Protein AF-0000000079762563 (afdb_homodimer)

Organism: NCBI:txid410072

Sequence (278 aa):
MNSQKLSGAVSCLAAILILAADKIFAPVCKGTMELANGGECMMRCHYYGIALFLFGLLLLAESVLLFFGTHDFKLPVIIIITAVLILLLSNTSIGIGICAKAGMMCHKTALWGRIGAVLAIIGAGISLFVHKSQMPQANMNSQKLSGAVSCLAAILILAADKIFAPVCKGTMELANGGECMMRCHYYGIALFLFGLLLLAESVLLFFGTHDFKLPVIIIITAVLILLLSNTSIGIGICAKAGMMCHKTALWGRIGAVLAIIGAGISLFVHKSQMPQAN

InterPro domains:
  IPR025531 Protein of unknown function DUF4418 [PF14387] (13-129)

Structure (mmCIF, N/CA/C/O backbone):
data_AF-0000000079762563-model_v1
#
loop_
_entity.id
_entity.type
_entity.pdbx_description
1 polymer 'DUF4418 family protein'
#
loop_
_atom_site.group_PDB
_atom_site.id
_atom_site.type_symbol
_atom_site.label_atom_id
_atom_site.label_alt_id
_atom_site.label_comp_id
_atom_site.label_asym_id
_atom_site.label_entity_id
_atom_site.label_seq_id
_atom_site.pdbx_PDB_ins_code
_atom_site.Cartn_x
_atom_site.Cartn_y
_atom_site.Cartn_z
_atom_site.occupancy
_atom_site.B_iso_or_equiv
_atom_site.auth_seq_id
_atom_site.auth_comp_id
_atom_site.auth_asym_id
_atom_site.auth_atom_id
_atom_site.pdbx_PDB_model_num
ATOM 1 N N . MET A 1 1 ? -19.719 17.531 15.594 1 55.84 1 MET A N 1
ATOM 2 C CA . MET A 1 1 ? -18.453 16.797 15.453 1 55.84 1 MET A CA 1
ATOM 3 C C . MET A 1 1 ? -17.578 17.422 14.367 1 55.84 1 MET A C 1
ATOM 5 O O . MET A 1 1 ? -18.094 17.906 13.359 1 55.84 1 MET A O 1
ATOM 9 N N . ASN A 1 2 ? -16.344 17.766 14.578 1 78.69 2 ASN A N 1
ATOM 10 C CA . ASN A 1 2 ? -15.391 18.391 13.664 1 78.69 2 AS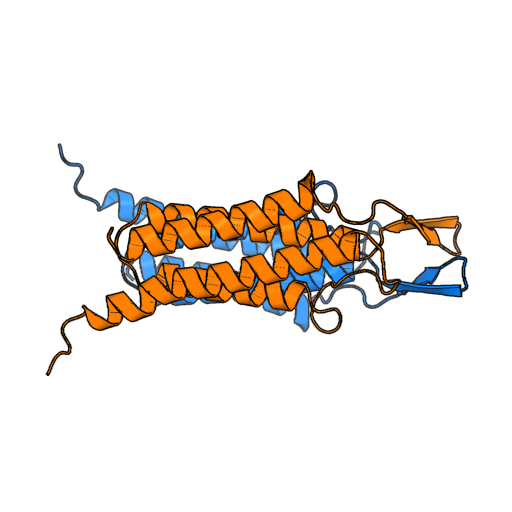N A CA 1
ATOM 11 C C . ASN A 1 2 ? -15.172 17.547 12.414 1 78.69 2 ASN A C 1
ATOM 13 O O . ASN A 1 2 ? -15.234 16.312 12.477 1 78.69 2 ASN A O 1
ATOM 17 N N . SER A 1 3 ? -15.469 18.047 11.266 1 86 3 SER A N 1
ATOM 18 C CA . SER A 1 3 ? -15.344 17.375 9.977 1 86 3 SER A CA 1
ATOM 19 C C . SER A 1 3 ? -14.148 16.438 9.945 1 86 3 SER A C 1
ATOM 21 O O . SER A 1 3 ? -14.195 15.383 9.305 1 86 3 SER A O 1
ATOM 23 N N . GLN A 1 4 ? -13.227 16.703 10.656 1 87.12 4 GLN A N 1
ATOM 24 C CA . GLN A 1 4 ? -12.031 15.867 10.695 1 87.12 4 GLN A CA 1
ATOM 25 C C . GLN A 1 4 ? -12.289 14.57 11.453 1 87.12 4 GLN A C 1
ATOM 27 O O . GLN A 1 4 ? -11.875 13.5 11.008 1 87.12 4 GLN A O 1
ATOM 32 N N . LYS A 1 5 ? -12.969 14.672 12.594 1 91.44 5 LYS A N 1
ATOM 33 C CA . LYS A 1 5 ? -13.273 13.484 13.383 1 91.44 5 LYS A CA 1
ATOM 34 C C . LYS A 1 5 ? -14.242 12.562 12.648 1 91.44 5 LYS A C 1
ATOM 36 O O . LYS A 1 5 ? -14.102 11.336 12.703 1 91.44 5 LYS A O 1
ATOM 41 N N . LEU A 1 6 ? -15.117 13.281 12.039 1 92.19 6 LEU A N 1
ATOM 42 C CA . LEU A 1 6 ? -16.062 12.508 11.25 1 92.19 6 LEU A CA 1
ATOM 43 C C . LEU A 1 6 ? -15.352 11.805 10.094 1 92.19 6 LEU A C 1
ATOM 45 O O . LEU A 1 6 ? -15.602 10.625 9.836 1 92.19 6 LEU A O 1
ATOM 49 N N . SER A 1 7 ? -14.516 12.531 9.414 1 93 7 SER A N 1
ATOM 50 C CA . SER A 1 7 ? -13.75 11.984 8.297 1 93 7 SER A CA 1
ATOM 51 C C . SER A 1 7 ? -12.867 10.82 8.75 1 93 7 SER A C 1
ATOM 53 O O . SER A 1 7 ? -12.836 9.773 8.109 1 93 7 SER A O 1
ATOM 55 N N . GLY A 1 8 ? -12.203 11.047 9.859 1 94.81 8 GLY A N 1
ATOM 56 C CA . GLY A 1 8 ? -11.375 9.984 10.406 1 94.81 8 GLY A CA 1
ATOM 57 C C . GLY A 1 8 ? -12.164 8.758 10.812 1 94.81 8 GLY A C 1
ATOM 58 O O . GLY A 1 8 ? -11.727 7.625 10.578 1 94.81 8 GLY A O 1
ATOM 59 N N . ALA A 1 9 ? -13.328 8.953 11.359 1 95.81 9 ALA A N 1
ATOM 60 C CA . ALA A 1 9 ? -14.172 7.852 11.82 1 95.81 9 ALA A CA 1
ATOM 61 C C . ALA A 1 9 ? -14.672 7.023 10.641 1 95.81 9 ALA A C 1
ATOM 63 O O . ALA A 1 9 ? -14.648 5.789 10.688 1 95.81 9 ALA A O 1
ATOM 64 N N . VAL A 1 10 ? -15.094 7.688 9.625 1 96.06 10 VAL A N 1
ATOM 65 C CA . VAL A 1 10 ? -15.617 7.004 8.453 1 96.06 10 VAL A CA 1
ATOM 66 C C . VAL A 1 10 ? -14.508 6.199 7.781 1 96.06 10 VAL A C 1
ATOM 68 O O . VAL A 1 10 ? -14.711 5.039 7.414 1 96.06 10 VAL A O 1
ATOM 71 N N . SER A 1 11 ? -13.344 6.82 7.648 1 97.06 11 SER A N 1
ATOM 72 C CA . SER A 1 11 ? -12.211 6.133 7.027 1 97.06 11 SER A CA 1
ATOM 73 C C . SER A 1 11 ? -11.719 4.988 7.902 1 97.06 11 SER A C 1
ATOM 75 O O . SER A 1 11 ? -11.258 3.965 7.391 1 97.06 11 SER A O 1
ATOM 77 N N . CYS A 1 12 ? -11.828 5.148 9.18 1 97.44 12 CYS A N 1
ATOM 78 C CA . CYS A 1 12 ? -11.445 4.074 10.086 1 97.44 12 CYS A CA 1
ATOM 79 C C . CYS A 1 12 ? -12.391 2.883 9.945 1 97.44 12 CYS A C 1
ATOM 81 O O . CYS A 1 12 ? -11.945 1.734 9.922 1 97.44 12 CYS A O 1
ATOM 83 N N . LEU A 1 13 ? -13.617 3.17 9.836 1 97.56 13 LEU A N 1
ATOM 84 C CA . LEU A 1 13 ? -14.602 2.115 9.633 1 97.56 13 LEU A CA 1
ATOM 85 C C . LEU A 1 13 ? -14.328 1.365 8.328 1 97.56 13 LEU A C 1
ATOM 87 O O . LEU A 1 13 ? -14.438 0.138 8.281 1 97.56 13 LEU A O 1
ATOM 91 N N . ALA A 1 14 ? -14.016 2.127 7.324 1 97.88 14 ALA A N 1
ATOM 92 C CA . ALA A 1 14 ? -13.688 1.529 6.031 1 97.88 14 ALA A CA 1
ATOM 93 C C . ALA A 1 14 ? -12.5 0.582 6.148 1 97.88 14 ALA A C 1
ATOM 95 O O . ALA A 1 14 ? -12.523 -0.527 5.613 1 97.88 14 ALA A O 1
ATOM 96 N N . ALA A 1 15 ? -11.477 1.046 6.883 1 98.19 15 ALA A N 1
ATOM 97 C CA . ALA A 1 15 ? -10.281 0.233 7.059 1 98.19 15 ALA A CA 1
ATOM 98 C C . ALA A 1 15 ? -10.594 -1.044 7.836 1 98.19 15 ALA A C 1
ATOM 100 O O . ALA A 1 15 ? -10.133 -2.129 7.469 1 98.19 15 ALA A O 1
ATOM 101 N N . ILE A 1 16 ? -11.398 -0.976 8.836 1 97.69 16 ILE A N 1
ATOM 102 C CA . ILE A 1 16 ? -11.766 -2.127 9.656 1 97.69 16 ILE A CA 1
ATOM 103 C C . ILE A 1 16 ? -12.586 -3.105 8.82 1 97.69 16 ILE A C 1
ATOM 105 O O . ILE A 1 16 ? -12.406 -4.32 8.922 1 97.69 16 ILE A O 1
ATOM 109 N N . LEU A 1 17 ? -13.422 -2.574 8.016 1 96.5 17 LEU A N 1
ATOM 110 C CA . LEU A 1 17 ? -14.234 -3.404 7.129 1 96.5 17 LEU A CA 1
ATOM 111 C C . LEU A 1 17 ? -13.359 -4.219 6.188 1 96.5 17 LEU A C 1
ATOM 113 O O . LEU A 1 17 ? -13.57 -5.418 6.012 1 96.5 17 LEU A O 1
ATOM 117 N N . ILE A 1 18 ? -12.375 -3.562 5.582 1 96.56 18 ILE A N 1
ATOM 118 C CA . ILE A 1 18 ? -11.469 -4.223 4.641 1 96.56 18 ILE A CA 1
ATOM 119 C C . ILE A 1 18 ? -10.688 -5.32 5.363 1 96.56 18 ILE A C 1
ATOM 121 O O . ILE A 1 18 ? -10.586 -6.445 4.867 1 96.56 18 ILE A O 1
ATOM 125 N N . LEU A 1 19 ? -10.172 -5.023 6.574 1 96.62 19 LEU A N 1
ATOM 126 C CA . LEU A 1 19 ? -9.375 -5.977 7.336 1 96.62 19 LEU A CA 1
ATOM 127 C C . LEU A 1 19 ? -10.219 -7.152 7.805 1 96.62 19 LEU A C 1
ATOM 129 O O . LEU A 1 19 ? -9.789 -8.305 7.73 1 96.62 19 LEU A O 1
ATOM 133 N N . ALA A 1 20 ? -11.383 -6.836 8.242 1 95.06 20 ALA A N 1
ATOM 134 C CA . ALA A 1 20 ? -12.281 -7.883 8.719 1 95.06 20 ALA A CA 1
ATOM 135 C C . ALA A 1 20 ? -12.742 -8.781 7.57 1 95.06 20 ALA A C 1
ATOM 137 O O . ALA A 1 20 ? -12.859 -9.992 7.734 1 95.06 20 ALA A O 1
ATOM 138 N N . ALA A 1 21 ? -13.062 -8.195 6.445 1 91.5 21 ALA A N 1
ATOM 139 C CA . ALA A 1 21 ? -13.477 -8.969 5.277 1 91.5 21 ALA A CA 1
ATOM 140 C C . ALA A 1 21 ? -12.375 -9.922 4.832 1 91.5 21 ALA A C 1
ATOM 142 O O . ALA A 1 21 ? -12.641 -11.086 4.512 1 91.5 21 ALA A O 1
ATOM 143 N N . ASP A 1 22 ? -11.219 -9.469 4.789 1 90.62 22 ASP A N 1
ATOM 144 C CA . ASP A 1 22 ? -10.078 -10.242 4.305 1 90.62 22 ASP A CA 1
ATOM 145 C C . ASP A 1 22 ? -9.742 -11.375 5.266 1 90.62 22 ASP A C 1
ATOM 147 O O . ASP A 1 22 ? -9.352 -12.469 4.836 1 90.62 22 ASP A O 1
ATOM 151 N N . LYS A 1 23 ? -10.016 -11.203 6.633 1 88.44 23 LYS A N 1
ATOM 152 C CA . LYS A 1 23 ? -9.531 -12.203 7.578 1 88.44 23 LYS A CA 1
ATOM 153 C C . LYS A 1 23 ? -10.688 -12.969 8.211 1 88.44 23 LYS A C 1
ATOM 155 O O . LYS A 1 23 ? -10.523 -14.102 8.664 1 88.44 23 LYS A O 1
ATOM 160 N N . ILE A 1 24 ? -11.891 -12.453 8.211 1 86.94 24 ILE A N 1
ATOM 161 C CA . ILE A 1 24 ? -12.945 -13.07 9.016 1 86.94 24 ILE A CA 1
ATOM 162 C C . ILE A 1 24 ? -14.102 -13.484 8.109 1 86.94 24 ILE A C 1
ATOM 164 O O . ILE A 1 24 ? -14.461 -14.656 8.047 1 86.94 24 ILE A O 1
ATOM 168 N N . PHE A 1 25 ? -14.672 -12.625 7.371 1 84.69 25 PHE A N 1
ATOM 169 C CA . PHE A 1 25 ? -15.953 -12.906 6.727 1 84.69 25 PHE A CA 1
ATOM 170 C C . PHE A 1 25 ? -15.742 -13.484 5.332 1 84.69 25 PHE A C 1
ATOM 172 O O . PHE A 1 25 ? -16.562 -14.266 4.848 1 84.69 25 PHE A O 1
ATOM 179 N N . ALA A 1 26 ? -14.742 -13.109 4.66 1 85.38 26 ALA A N 1
ATOM 180 C CA . ALA A 1 26 ? -14.531 -13.555 3.283 1 85.38 26 ALA A CA 1
ATOM 181 C C . ALA A 1 26 ? -13.055 -13.789 3 1 85.38 26 ALA A C 1
ATOM 183 O O . ALA A 1 26 ? -12.484 -13.172 2.096 1 85.38 26 ALA A O 1
ATOM 184 N N . PRO A 1 27 ? -12.555 -14.766 3.693 1 84.88 27 PRO A N 1
ATOM 185 C CA . PRO A 1 27 ? -11.133 -15.016 3.418 1 84.88 27 PRO A CA 1
ATOM 186 C C . PRO A 1 27 ? -10.898 -15.594 2.025 1 84.88 27 PRO A C 1
ATOM 188 O O . PRO A 1 27 ? -11.766 -16.297 1.487 1 84.88 27 PRO A O 1
ATOM 191 N N . VAL A 1 28 ? -9.75 -15.133 1.417 1 85.12 28 VAL A N 1
ATOM 192 C CA . VAL A 1 28 ? -9.422 -15.547 0.058 1 85.12 28 VAL A CA 1
ATOM 193 C C . VAL A 1 28 ? -9.219 -17.062 0.017 1 85.12 28 VAL A C 1
ATOM 195 O O . VAL A 1 28 ? -9.086 -17.703 1.061 1 85.12 28 VAL A O 1
ATOM 198 N N . CYS A 1 29 ? -9.18 -17.578 -1.183 1 81.81 29 CYS A N 1
ATOM 199 C CA . CYS A 1 29 ? -9.062 -19.031 -1.385 1 81.81 29 CYS A CA 1
ATOM 200 C C . CYS A 1 29 ? -7.742 -19.547 -0.836 1 81.81 29 CYS A C 1
ATOM 202 O O . CYS A 1 29 ? -6.707 -18.891 -0.963 1 81.81 29 CYS A O 1
ATOM 204 N N . LYS A 1 30 ? -7.773 -20.641 -0.159 1 75.75 30 LYS A N 1
ATOM 205 C CA . LYS A 1 30 ? -6.555 -21.266 0.365 1 75.75 30 LYS A CA 1
ATOM 206 C C . LYS A 1 30 ? -6.113 -22.438 -0.508 1 75.75 30 LYS A C 1
ATOM 208 O O . LYS A 1 30 ? -5.191 -23.172 -0.15 1 75.75 30 LYS A O 1
ATOM 213 N N . GLY A 1 31 ? -6.68 -22.562 -1.589 1 74.06 31 GLY A N 1
ATOM 214 C CA . GLY A 1 31 ? -6.332 -23.703 -2.422 1 74.06 31 GLY A CA 1
ATOM 215 C C . GLY A 1 31 ? -5.074 -23.484 -3.244 1 74.06 31 GLY A C 1
ATOM 216 O O . GLY A 1 31 ? -4.621 -22.344 -3.398 1 74.06 31 GLY A O 1
ATOM 217 N N . THR A 1 32 ? -4.34 -24.562 -3.449 1 82.56 32 THR A N 1
ATOM 218 C CA . THR A 1 32 ? -3.154 -24.547 -4.301 1 82.56 32 THR A CA 1
ATOM 219 C C . THR A 1 32 ? -3.451 -25.203 -5.652 1 82.56 32 THR A C 1
ATOM 221 O O . THR A 1 32 ? -4.398 -25.969 -5.777 1 82.56 32 THR A O 1
ATOM 224 N N . MET A 1 33 ? -2.709 -24.641 -6.594 1 82.69 33 MET A N 1
ATOM 225 C CA . MET A 1 33 ? -2.818 -25.219 -7.93 1 82.69 33 MET A CA 1
ATOM 226 C C . MET A 1 33 ? -1.655 -26.172 -8.211 1 82.69 33 MET A C 1
ATOM 228 O O . MET A 1 33 ? -0.524 -25.906 -7.797 1 82.69 33 MET A O 1
ATOM 232 N N . GLU A 1 34 ? -2.055 -27.344 -8.758 1 84.94 34 GLU A N 1
ATOM 233 C CA . GLU A 1 34 ? -1.019 -28.328 -9.062 1 84.94 34 GLU A CA 1
ATOM 234 C C . GLU A 1 34 ? -0.248 -27.938 -10.32 1 84.94 34 GLU A C 1
ATOM 236 O O . GLU A 1 34 ? -0.848 -27.625 -11.352 1 84.94 34 GLU A O 1
ATOM 241 N N . LEU A 1 35 ? 1.042 -27.984 -10.195 1 84.75 35 LEU A N 1
ATOM 242 C CA . LEU A 1 35 ? 1.911 -27.656 -11.32 1 84.75 35 LEU A CA 1
ATOM 243 C C . LEU A 1 35 ? 2.225 -28.906 -12.141 1 84.75 35 LEU A C 1
ATOM 245 O O . LEU A 1 35 ? 2.09 -30.031 -11.641 1 84.75 35 LEU A O 1
ATOM 249 N N . ALA A 1 36 ? 2.625 -28.688 -13.359 1 84.06 36 ALA A N 1
ATOM 250 C CA . ALA A 1 36 ? 2.988 -29.797 -14.242 1 84.06 36 ALA A CA 1
ATOM 251 C C . ALA A 1 36 ? 4.215 -30.531 -13.711 1 84.06 36 ALA A C 1
ATOM 253 O O . ALA A 1 36 ? 4.363 -31.734 -13.938 1 84.06 36 ALA A O 1
ATOM 254 N N . ASN A 1 37 ? 5.113 -29.797 -13.031 1 80.88 37 ASN A N 1
ATOM 255 C CA . ASN A 1 37 ? 6.336 -30.391 -12.508 1 80.88 37 ASN A CA 1
ATOM 256 C C . ASN A 1 37 ? 6.094 -31.078 -11.172 1 80.88 37 ASN A C 1
ATOM 258 O O . ASN A 1 37 ? 7.039 -31.547 -10.531 1 80.88 37 ASN A O 1
ATOM 262 N N . GLY A 1 38 ? 4.875 -31.172 -10.742 1 81.12 38 GLY A N 1
ATOM 263 C CA . GLY A 1 38 ? 4.547 -31.812 -9.484 1 81.12 38 GLY A CA 1
ATOM 264 C C . GLY A 1 38 ? 4.512 -30.859 -8.312 1 81.12 38 GLY A C 1
ATOM 265 O O . GLY A 1 38 ? 4.168 -31.25 -7.195 1 81.12 38 GLY A O 1
ATOM 266 N N . GLY A 1 39 ? 4.891 -29.625 -8.578 1 81.5 39 GLY A N 1
ATOM 267 C CA . GLY A 1 39 ? 4.871 -28.641 -7.508 1 81.5 39 GLY A CA 1
ATOM 268 C C . GLY A 1 39 ? 3.514 -28 -7.312 1 81.5 39 GLY A C 1
ATOM 269 O O . GLY A 1 39 ? 2.525 -28.422 -7.914 1 81.5 39 GLY A O 1
ATOM 270 N N . GLU A 1 40 ? 3.391 -27.297 -6.215 1 83.56 40 GLU A N 1
ATOM 271 C CA . GLU A 1 40 ? 2.152 -26.578 -5.938 1 83.56 40 GLU A CA 1
ATOM 272 C C . GLU A 1 40 ? 2.379 -25.062 -5.953 1 83.56 40 GLU A C 1
ATOM 274 O O . GLU A 1 40 ? 3.459 -24.594 -5.598 1 83.56 40 GLU A O 1
ATOM 279 N N . CYS A 1 41 ? 1.414 -24.406 -6.57 1 82 41 CYS A N 1
ATOM 280 C CA . CYS A 1 41 ? 1.488 -22.953 -6.594 1 82 41 CYS A CA 1
ATOM 281 C C . CYS A 1 41 ? 0.233 -22.328 -5.992 1 82 41 CYS A C 1
ATOM 283 O O . CYS A 1 41 ? -0.862 -22.875 -6.125 1 82 41 CYS A O 1
ATOM 285 N N . MET A 1 42 ? 0.437 -21.203 -5.301 1 85.19 42 MET A N 1
ATOM 286 C CA . MET A 1 42 ? -0.687 -20.5 -4.688 1 85.19 42 MET A CA 1
ATOM 287 C C . MET A 1 42 ? -1.475 -19.719 -5.738 1 85.19 42 MET A C 1
ATOM 289 O O . MET A 1 42 ? -0.905 -19.234 -6.719 1 85.19 42 MET A O 1
ATOM 293 N N . MET A 1 43 ? -2.809 -19.641 -5.484 1 85.62 43 MET A N 1
ATOM 294 C CA . MET A 1 43 ? -3.668 -18.875 -6.391 1 85.62 43 MET A CA 1
ATOM 295 C C . MET A 1 43 ? -3.389 -17.391 -6.281 1 85.62 43 MET A C 1
ATOM 297 O O . MET A 1 43 ? -2.854 -16.922 -5.273 1 85.62 43 MET A O 1
ATOM 301 N N . ARG A 1 44 ? -3.777 -16.594 -7.254 1 87.25 44 ARG A N 1
ATOM 302 C CA . ARG A 1 44 ? -3.529 -15.156 -7.273 1 87.25 44 ARG A CA 1
ATOM 303 C C . ARG A 1 44 ? -4.293 -14.453 -6.152 1 87.25 44 ARG A C 1
ATOM 305 O O . ARG A 1 44 ? -3.842 -13.43 -5.637 1 87.25 44 ARG A O 1
ATOM 312 N N . CYS A 1 45 ? -5.422 -14.984 -5.766 1 90.19 45 CYS A N 1
ATOM 313 C CA . CYS A 1 45 ? -6.23 -14.336 -4.738 1 90.19 45 CYS A CA 1
ATOM 314 C C . CYS A 1 45 ? -5.539 -14.391 -3.383 1 90.19 45 CYS A C 1
ATOM 316 O O . CYS A 1 45 ? -5.777 -13.539 -2.525 1 90.19 45 CYS A O 1
ATOM 318 N N . HIS A 1 46 ? -4.715 -15.469 -3.289 1 89.94 46 HIS A N 1
ATOM 319 C CA . HIS A 1 46 ? -3.92 -15.516 -2.066 1 89.94 46 HIS A CA 1
ATOM 320 C C . HIS A 1 46 ? -3.041 -14.281 -1.932 1 89.94 46 HIS A C 1
ATOM 322 O O . HIS A 1 46 ? -3.012 -13.648 -0.874 1 89.94 46 HIS A O 1
ATOM 328 N N . TYR A 1 47 ? -2.369 -13.891 -2.932 1 92.06 47 TYR A N 1
ATOM 329 C CA . TYR A 1 47 ? -1.472 -12.742 -2.93 1 92.06 47 TYR A CA 1
ATOM 330 C C . TYR A 1 47 ? -2.258 -11.438 -2.865 1 92.06 47 TYR A C 1
ATOM 332 O O . TYR A 1 47 ? -1.815 -10.469 -2.244 1 92.06 47 TYR A O 1
ATOM 340 N N . TYR A 1 48 ? -3.439 -11.492 -3.492 1 93.44 48 TYR A N 1
ATOM 341 C CA . TYR A 1 48 ? -4.344 -10.352 -3.365 1 93.44 48 TYR A CA 1
ATOM 342 C C . TYR A 1 48 ? -4.719 -10.117 -1.907 1 93.44 48 TYR A C 1
ATOM 344 O O . TYR A 1 48 ? -4.711 -8.977 -1.437 1 93.44 48 TYR A O 1
ATOM 352 N N . GLY A 1 49 ? -5.035 -11.148 -1.229 1 93.25 49 GLY A N 1
ATOM 353 C CA . GLY A 1 49 ? -5.402 -11.031 0.174 1 93.25 49 GLY A CA 1
ATOM 354 C C . GLY A 1 49 ? -4.297 -10.445 1.032 1 93.25 49 GLY A C 1
ATOM 355 O O . GLY A 1 49 ? -4.559 -9.625 1.912 1 93.25 49 GLY A O 1
ATOM 356 N N . ILE A 1 50 ? -3.082 -10.844 0.836 1 94.31 50 ILE A N 1
ATOM 357 C CA . ILE A 1 50 ? -1.938 -10.336 1.589 1 94.31 50 ILE A CA 1
ATOM 358 C C . ILE A 1 50 ? -1.774 -8.844 1.339 1 94.31 50 ILE A C 1
ATOM 360 O O . ILE A 1 50 ? -1.644 -8.055 2.283 1 94.31 50 ILE A O 1
ATOM 364 N N . ALA A 1 51 ? -1.79 -8.492 0.04 1 95.81 51 ALA A N 1
ATOM 365 C CA . ALA A 1 51 ? -1.616 -7.09 -0.319 1 95.81 51 ALA A CA 1
ATOM 366 C C . ALA A 1 51 ? -2.752 -6.238 0.241 1 95.81 51 ALA A C 1
ATOM 368 O O . ALA A 1 51 ? -2.518 -5.137 0.749 1 95.81 51 ALA A O 1
ATOM 369 N N . LEU A 1 52 ? -3.934 -6.785 0.12 1 96.19 52 LEU A N 1
ATOM 370 C CA . LEU A 1 52 ? -5.098 -6.066 0.629 1 96.19 52 LEU A CA 1
ATOM 371 C C . LEU A 1 52 ? -4.992 -5.859 2.135 1 96.19 52 LEU A C 1
ATOM 373 O O . LEU A 1 52 ? -5.309 -4.777 2.641 1 96.19 52 LEU A O 1
ATOM 377 N N . PHE A 1 53 ? -4.535 -6.855 2.783 1 96 53 PHE A N 1
ATOM 378 C CA . PHE A 1 53 ? -4.375 -6.762 4.23 1 96 53 PHE A CA 1
ATOM 379 C C . PHE A 1 53 ? -3.357 -5.684 4.59 1 96 53 PHE A C 1
ATOM 381 O O . PHE A 1 53 ? -3.586 -4.891 5.504 1 96 53 PHE A O 1
ATOM 388 N N . LEU A 1 54 ? -2.27 -5.641 3.93 1 97.31 54 LEU A N 1
ATOM 389 C CA . LEU A 1 54 ? -1.231 -4.652 4.195 1 97.31 54 LEU A CA 1
ATOM 390 C C . LEU A 1 54 ? -1.737 -3.242 3.908 1 97.31 54 LEU A C 1
ATOM 392 O O . LEU A 1 54 ? -1.507 -2.322 4.699 1 97.31 54 LEU A O 1
ATOM 396 N N . PHE A 1 55 ? -2.438 -3.041 2.793 1 98.06 55 PHE A N 1
ATOM 397 C CA . PHE A 1 55 ? -3.029 -1.746 2.479 1 98.06 55 PHE A CA 1
ATOM 398 C C . PHE A 1 55 ? -4.078 -1.364 3.516 1 98.06 55 PHE A C 1
ATOM 400 O O . PHE A 1 55 ? -4.223 -0.189 3.857 1 98.06 55 PHE A O 1
ATOM 407 N N . GLY A 1 56 ? -4.867 -2.375 3.957 1 97.88 56 GLY A N 1
ATOM 408 C CA . GLY A 1 56 ? -5.844 -2.117 5.004 1 97.88 56 GLY A CA 1
ATOM 409 C C . GLY A 1 56 ? -5.219 -1.602 6.285 1 97.88 56 GLY A C 1
ATOM 410 O O . GLY A 1 56 ? -5.75 -0.684 6.914 1 97.88 56 GLY A O 1
ATOM 411 N N . LEU A 1 57 ? -4.145 -2.221 6.652 1 97.88 57 LEU A N 1
ATOM 412 C CA . LEU A 1 57 ? -3.422 -1.778 7.84 1 97.88 57 LEU A CA 1
ATOM 413 C C . LEU A 1 57 ? -2.959 -0.333 7.688 1 97.88 57 LEU A C 1
ATOM 415 O O . LEU A 1 57 ? -3.057 0.458 8.633 1 97.88 57 LEU A O 1
ATOM 419 N N . LEU A 1 58 ? -2.424 -0.049 6.559 1 98.38 58 LEU A N 1
ATOM 420 C CA . LEU A 1 58 ? -1.958 1.308 6.289 1 98.38 58 LEU A CA 1
ATOM 421 C C . LEU A 1 58 ? -3.113 2.301 6.355 1 98.38 58 LEU A C 1
ATOM 423 O O . LEU A 1 58 ? -2.99 3.361 6.973 1 98.38 58 LEU A O 1
ATOM 427 N N . LEU A 1 59 ? -4.203 1.943 5.75 1 98.5 59 LEU A N 1
ATOM 428 C CA . LEU A 1 59 ? -5.387 2.795 5.762 1 98.5 59 LEU A CA 1
ATOM 429 C C . LEU A 1 59 ? -5.883 3.021 7.188 1 98.5 59 LEU A C 1
ATOM 431 O O . LEU A 1 59 ? -6.312 4.125 7.531 1 98.5 59 LEU A O 1
ATOM 435 N N . LEU A 1 60 ? -5.793 2 7.984 1 98.31 60 LEU A N 1
ATOM 436 C CA . LEU A 1 60 ? -6.195 2.123 9.383 1 98.31 60 LEU A CA 1
ATOM 437 C C . LEU A 1 60 ? -5.293 3.109 10.125 1 98.31 60 LEU A C 1
ATOM 439 O O . LEU A 1 60 ? -5.781 3.979 10.844 1 98.31 60 LEU A O 1
ATOM 443 N N . ALA A 1 61 ? -4.031 2.99 9.945 1 97.25 61 ALA A N 1
ATOM 444 C CA . ALA A 1 61 ? -3.096 3.906 10.594 1 97.25 61 ALA A CA 1
ATOM 445 C C . ALA A 1 61 ? -3.359 5.348 10.164 1 97.25 61 ALA A C 1
ATOM 447 O O . ALA A 1 61 ? -3.381 6.254 11 1 97.25 61 ALA A O 1
ATOM 448 N N . GLU A 1 62 ? -3.521 5.586 8.883 1 96.75 62 GLU A N 1
ATOM 449 C CA . GLU A 1 62 ? -3.803 6.918 8.359 1 96.75 62 GLU A CA 1
ATOM 450 C C . GLU A 1 62 ? -5.086 7.488 8.961 1 96.75 62 GLU A C 1
ATOM 452 O O . GLU A 1 62 ? -5.133 8.664 9.336 1 96.75 62 GLU A O 1
ATOM 457 N N . SER A 1 63 ? -6.098 6.668 9.008 1 96.69 63 SER A N 1
ATOM 458 C CA . SER A 1 63 ? -7.406 7.121 9.477 1 96.69 63 SER A CA 1
ATOM 459 C C . SER A 1 63 ? -7.383 7.434 10.969 1 96.69 63 SER A C 1
ATOM 461 O O . SER A 1 63 ? -8.039 8.375 11.422 1 96.69 63 SER A O 1
ATOM 463 N N . VAL A 1 64 ? -6.656 6.609 11.672 1 96.19 64 VAL A N 1
ATOM 464 C CA . VAL A 1 64 ? -6.523 6.859 13.102 1 96.19 64 VAL A CA 1
ATOM 465 C C . VAL A 1 64 ? -5.812 8.188 13.336 1 96.19 64 VAL A C 1
ATOM 467 O O . VAL A 1 64 ? -6.227 8.984 14.18 1 96.19 64 VAL A O 1
ATOM 470 N N . LEU A 1 65 ? -4.75 8.484 12.602 1 94.75 65 LEU A N 1
ATOM 471 C CA . LEU A 1 65 ? -4.031 9.742 12.727 1 94.75 65 LEU A CA 1
ATOM 472 C C . LEU A 1 65 ? -4.91 10.914 12.305 1 94.75 65 LEU A C 1
ATOM 474 O O . LEU A 1 65 ? -4.805 12.016 12.859 1 94.75 65 LEU A O 1
ATOM 478 N N . LEU A 1 66 ? -5.758 10.672 11.344 1 92.88 66 LEU A N 1
ATOM 479 C CA . LEU A 1 66 ? -6.684 11.719 10.922 1 92.88 66 LEU A CA 1
ATOM 480 C C . LEU A 1 66 ? -7.711 12 12.008 1 92.88 66 LEU A C 1
ATOM 482 O O . LEU A 1 66 ? -8.055 13.156 12.258 1 92.88 66 LEU A O 1
ATOM 486 N N . PHE A 1 67 ? -8.164 10.914 12.625 1 92.38 67 PHE A N 1
ATOM 487 C CA . PHE A 1 67 ? -9.18 11.031 13.664 1 92.38 67 PHE A CA 1
ATOM 488 C C . PHE A 1 67 ? -8.641 11.797 14.867 1 92.38 67 PHE A C 1
ATOM 490 O O . PHE A 1 67 ? -9.32 12.68 15.406 1 92.38 67 PHE A O 1
ATOM 497 N N . PHE A 1 68 ? -7.414 11.539 15.266 1 90.06 68 PHE A N 1
ATOM 498 C CA . PHE A 1 68 ? -6.844 12.141 16.469 1 90.06 68 PHE A CA 1
ATOM 499 C C . PHE A 1 68 ? -6.004 13.367 16.109 1 90.06 68 PHE A C 1
ATOM 501 O O . PHE A 1 68 ? -5.57 14.109 16.984 1 90.06 68 PHE A O 1
ATOM 508 N N . GLY A 1 69 ? -5.738 13.586 14.914 1 79.44 69 GLY A N 1
ATOM 509 C CA . GLY A 1 69 ? -4.785 14.633 14.578 1 79.44 69 GLY A CA 1
ATOM 510 C C . GLY A 1 69 ? -5.438 15.977 14.312 1 79.44 69 GLY A C 1
ATOM 511 O O . GLY A 1 69 ? -6.637 16.141 14.539 1 79.44 69 GLY A O 1
ATOM 512 N N . THR A 1 70 ? -4.562 16.906 14.016 1 75.75 70 THR A N 1
ATOM 513 C CA . THR A 1 70 ? -4.996 18.266 13.664 1 75.75 70 THR A CA 1
ATOM 514 C C . THR A 1 70 ? -5.336 18.344 12.18 1 75.75 70 THR A C 1
ATOM 516 O O . THR A 1 70 ? -4.93 17.484 11.391 1 75.75 70 THR A O 1
ATOM 519 N N . HIS A 1 71 ? -6.102 19.328 12.008 1 72.31 71 HIS A N 1
ATOM 520 C CA . HIS A 1 71 ? -6.574 19.469 10.633 1 72.31 71 HIS A CA 1
ATOM 521 C C . HIS A 1 71 ? -5.418 19.719 9.672 1 72.31 71 HIS A C 1
ATOM 523 O O . HIS A 1 71 ? -4.617 20.625 9.883 1 72.31 71 HIS A O 1
ATOM 529 N N . ASP A 1 72 ? -5.223 18.781 8.859 1 79.25 72 ASP A N 1
ATOM 530 C CA . ASP A 1 72 ? -4.273 18.891 7.758 1 79.25 72 ASP A CA 1
ATOM 531 C C . ASP A 1 72 ? -4.828 18.234 6.488 1 79.25 72 ASP A C 1
ATOM 533 O O . ASP A 1 72 ? -5.461 17.188 6.547 1 79.25 72 ASP A O 1
ATOM 537 N N . PHE A 1 73 ? -4.629 18.938 5.406 1 87 73 PHE A N 1
ATOM 538 C CA . PHE A 1 73 ? -5.203 18.438 4.16 1 87 73 PHE A CA 1
ATOM 539 C C . PHE A 1 73 ? -4.387 17.281 3.615 1 87 73 PHE A C 1
ATOM 541 O O . PHE A 1 73 ? -4.871 16.5 2.783 1 87 73 PHE A O 1
ATOM 548 N N . LYS A 1 74 ? -3.217 17.172 4.062 1 91.38 74 LYS A N 1
ATOM 549 C CA . LYS A 1 74 ? -2.299 16.188 3.49 1 91.38 74 LYS A CA 1
ATOM 550 C C . LYS A 1 74 ? -2.752 14.758 3.805 1 91.38 74 LYS A C 1
ATOM 552 O O . LYS A 1 74 ? -2.713 13.883 2.938 1 91.38 74 LYS A O 1
ATOM 557 N N . LEU A 1 75 ? -3.254 14.625 5.004 1 92.88 75 LEU A N 1
ATOM 558 C CA . LEU A 1 75 ? -3.6 13.281 5.441 1 92.88 75 LEU A CA 1
ATOM 559 C C . LEU A 1 75 ? -4.828 12.766 4.699 1 92.88 75 LEU A C 1
ATOM 561 O O . LEU A 1 75 ? -4.828 11.641 4.195 1 92.88 75 LEU A O 1
ATOM 565 N N . PRO A 1 76 ? -5.871 13.602 4.555 1 94.75 76 PRO A N 1
ATOM 566 C CA . PRO A 1 76 ? -6.996 13.141 3.742 1 94.75 76 PRO A CA 1
ATOM 567 C C . PRO A 1 76 ? -6.598 12.852 2.297 1 94.75 76 PRO A C 1
ATOM 569 O O . PRO A 1 76 ? -7.133 11.922 1.678 1 94.75 76 PRO A O 1
ATOM 572 N N . VAL A 1 77 ? -5.707 13.57 1.773 1 95 77 VAL A N 1
ATOM 573 C CA . VAL A 1 77 ? -5.238 13.352 0.408 1 95 77 VAL A CA 1
ATOM 574 C C . VAL A 1 77 ? -4.547 11.992 0.311 1 95 77 VAL A C 1
ATOM 576 O O . VAL A 1 77 ? -4.801 11.227 -0.624 1 95 77 VAL A O 1
ATOM 579 N N . ILE A 1 78 ? -3.729 11.656 1.287 1 96.5 78 ILE A N 1
ATOM 580 C CA . ILE A 1 78 ? -3.018 10.383 1.297 1 96.5 78 ILE A CA 1
ATOM 581 C C . ILE A 1 78 ? -4.012 9.242 1.464 1 96.5 78 ILE A C 1
ATOM 583 O O . ILE A 1 78 ? -3.857 8.18 0.851 1 96.5 78 ILE A O 1
ATOM 587 N N . ILE A 1 79 ? -5.027 9.461 2.258 1 97.62 79 ILE A N 1
ATOM 588 C CA . ILE A 1 79 ? -6.055 8.453 2.461 1 97.62 79 ILE A CA 1
ATOM 589 C C . ILE A 1 79 ? -6.773 8.172 1.143 1 97.62 79 ILE A C 1
ATOM 591 O O . ILE A 1 79 ? -7.027 7.02 0.795 1 97.62 79 ILE A O 1
ATOM 595 N N . ILE A 1 80 ? -7.051 9.219 0.359 1 98.06 80 ILE A N 1
ATOM 596 C CA . ILE A 1 80 ? -7.727 9.055 -0.924 1 98.06 80 ILE A CA 1
ATOM 597 C C . ILE A 1 80 ? -6.816 8.305 -1.894 1 98.06 80 ILE A C 1
ATOM 599 O O . ILE A 1 80 ? -7.262 7.391 -2.596 1 98.06 80 ILE A O 1
ATOM 603 N N . ILE A 1 81 ? -5.543 8.625 -1.889 1 98.25 81 ILE A N 1
ATOM 604 C CA . ILE A 1 81 ? -4.598 7.945 -2.771 1 98.25 81 ILE A CA 1
ATOM 605 C C . ILE A 1 81 ? -4.504 6.469 -2.393 1 98.25 81 ILE A C 1
ATOM 607 O O . ILE A 1 81 ? -4.535 5.594 -3.264 1 98.25 81 ILE A O 1
ATOM 611 N N . THR A 1 82 ? -4.402 6.16 -1.071 1 98.44 82 THR A N 1
ATOM 612 C CA . THR A 1 82 ? -4.352 4.785 -0.588 1 98.44 82 THR A CA 1
ATOM 613 C C . THR A 1 82 ? -5.59 4.008 -1.036 1 98.44 82 THR A C 1
ATOM 615 O O . THR A 1 82 ? -5.48 2.879 -1.514 1 98.44 82 THR A O 1
ATOM 618 N N . ALA A 1 83 ? -6.762 4.645 -0.967 1 98.44 83 ALA A N 1
ATOM 619 C CA . ALA A 1 83 ? -8.016 4.004 -1.346 1 98.44 83 ALA A CA 1
ATOM 620 C C . ALA A 1 83 ? -8.062 3.734 -2.848 1 98.44 83 ALA A C 1
ATOM 622 O O . ALA A 1 83 ? -8.539 2.682 -3.281 1 98.44 83 ALA A O 1
ATOM 623 N N . VAL A 1 84 ? -7.602 4.625 -3.625 1 98.19 84 VAL A N 1
ATOM 624 C CA . VAL A 1 84 ? -7.57 4.453 -5.074 1 98.19 84 VAL A CA 1
ATOM 625 C C . VAL A 1 84 ? -6.645 3.291 -5.434 1 98.19 84 VAL A C 1
ATOM 627 O O . VAL A 1 84 ? -6.953 2.496 -6.324 1 98.19 84 VAL A O 1
ATOM 630 N N . LEU A 1 85 ? -5.523 3.184 -4.75 1 97.94 85 LEU A N 1
ATOM 631 C CA . LEU A 1 85 ? -4.582 2.1 -5.016 1 97.94 85 LEU A CA 1
ATOM 632 C C . LEU A 1 85 ? -5.184 0.751 -4.637 1 97.94 85 LEU A C 1
ATOM 634 O O . LEU A 1 85 ? -4.906 -0.26 -5.289 1 97.94 85 LEU A O 1
ATOM 638 N N . ILE A 1 86 ? -6.047 0.695 -3.584 1 97.69 86 ILE A N 1
ATOM 639 C CA . ILE A 1 86 ? -6.758 -0.523 -3.211 1 97.69 86 ILE A CA 1
ATOM 640 C C . ILE A 1 86 ? -7.715 -0.926 -4.332 1 97.69 86 ILE A C 1
ATOM 642 O O . ILE A 1 86 ? -7.844 -2.111 -4.648 1 97.69 86 ILE A O 1
ATOM 646 N N . LEU A 1 87 ? -8.367 0.077 -4.98 1 97.31 87 LEU A N 1
ATOM 647 C CA . LEU A 1 87 ? -9.242 -0.206 -6.109 1 97.31 87 LEU A CA 1
ATOM 648 C C . LEU A 1 87 ? -8.461 -0.77 -7.285 1 97.31 87 LEU A C 1
ATOM 650 O O . LEU A 1 87 ? -8.914 -1.696 -7.957 1 97.31 87 LEU A O 1
ATOM 654 N N . LEU A 1 88 ? -7.273 -0.197 -7.484 1 96.06 88 LEU A N 1
ATOM 655 C CA . LEU A 1 88 ? -6.426 -0.685 -8.562 1 96.06 88 LEU A CA 1
ATOM 656 C C . LEU A 1 88 ? -5.938 -2.1 -8.273 1 96.06 88 LEU A C 1
ATOM 658 O O . LEU A 1 88 ? -5.863 -2.932 -9.18 1 96.06 88 LEU A O 1
ATOM 662 N N . LEU A 1 89 ? -5.609 -2.369 -7.023 1 95.88 89 LEU A N 1
ATOM 663 C CA . LEU A 1 89 ? -5.148 -3.686 -6.594 1 95.88 89 LEU A CA 1
ATOM 664 C C . LEU A 1 89 ? -6.195 -4.754 -6.895 1 95.88 89 LEU A C 1
ATOM 666 O O . LEU A 1 89 ? -5.852 -5.887 -7.23 1 95.88 89 LEU A O 1
ATOM 670 N N . SER A 1 90 ? -7.492 -4.398 -6.809 1 92.81 90 SER A N 1
ATOM 671 C CA . SER A 1 90 ? -8.602 -5.336 -6.965 1 92.81 90 SER A CA 1
ATOM 672 C C . SER A 1 90 ? -8.914 -5.582 -8.438 1 92.81 90 SER A C 1
AT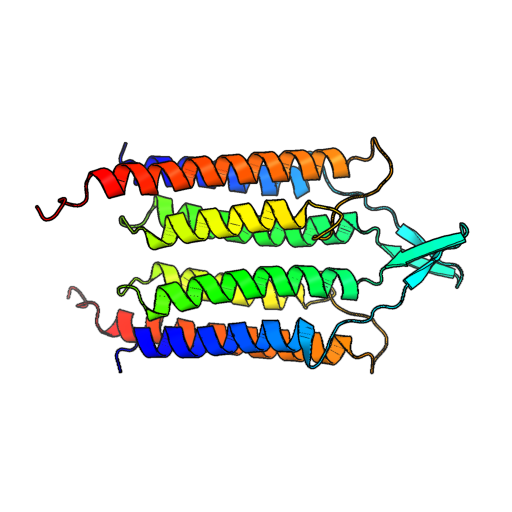OM 674 O O . SER A 1 90 ? -9.648 -6.512 -8.773 1 92.81 90 SER A O 1
ATOM 676 N N . ASN A 1 91 ? -8.336 -4.738 -9.281 1 90.88 91 ASN A N 1
ATOM 677 C CA . ASN A 1 91 ? -8.539 -4.906 -10.719 1 90.88 91 ASN A CA 1
ATOM 678 C C . ASN A 1 91 ? -7.625 -5.984 -11.289 1 90.88 91 ASN A C 1
ATOM 680 O O . ASN A 1 91 ? -6.414 -5.961 -11.062 1 90.88 91 ASN A O 1
ATOM 684 N N . THR A 1 92 ? -8.18 -6.898 -12.047 1 82.12 92 THR A N 1
ATOM 685 C CA . THR A 1 92 ? -7.449 -8.047 -12.57 1 82.12 92 THR A CA 1
ATOM 686 C C . THR A 1 92 ? -6.445 -7.613 -13.633 1 82.12 92 THR A C 1
ATOM 688 O O . THR A 1 92 ? -5.375 -8.211 -13.766 1 82.12 92 THR A O 1
ATOM 691 N N . SER A 1 93 ? -6.738 -6.566 -14.312 1 85 93 SER A N 1
ATOM 692 C CA . SER A 1 93 ? -5.902 -6.156 -15.438 1 85 93 SER A CA 1
ATOM 693 C C . SER A 1 93 ? -4.672 -5.395 -14.961 1 85 93 SER A C 1
ATOM 695 O O . SER A 1 93 ? -3.582 -5.555 -15.516 1 85 93 SER A O 1
ATOM 697 N N . ILE A 1 94 ? -4.848 -4.613 -13.922 1 87.62 94 ILE A N 1
ATOM 698 C CA . ILE A 1 94 ? -3.766 -3.723 -13.516 1 87.62 94 ILE A CA 1
ATOM 699 C C . ILE A 1 94 ? -3.205 -4.176 -12.172 1 87.62 94 ILE A C 1
ATOM 701 O O . ILE A 1 94 ? -2.018 -3.992 -11.898 1 87.62 94 ILE A O 1
ATOM 705 N N . GLY A 1 95 ? -4.031 -4.777 -11.398 1 92.62 95 GLY A N 1
ATOM 706 C CA . GLY A 1 95 ? -3.637 -5.238 -10.078 1 92.62 95 GLY A CA 1
ATOM 707 C C . GLY A 1 95 ? -3.416 -6.738 -10.008 1 92.62 95 GLY A C 1
ATOM 708 O O . GLY A 1 95 ? -3.021 -7.359 -10.992 1 92.62 95 GLY A O 1
ATOM 709 N N . ILE A 1 96 ? -3.488 -7.234 -8.852 1 91.44 96 ILE A N 1
ATOM 710 C CA . ILE A 1 96 ? -3.342 -8.672 -8.648 1 91.44 96 ILE A CA 1
ATOM 711 C C . ILE A 1 96 ? -4.648 -9.383 -9 1 91.44 96 ILE A C 1
ATOM 713 O O . ILE A 1 96 ? -4.645 -10.383 -9.711 1 91.44 96 ILE A O 1
ATOM 717 N N . GLY A 1 97 ? -5.68 -8.812 -8.562 1 88.56 97 GLY A N 1
ATOM 718 C CA . GLY A 1 97 ? -6.996 -9.336 -8.891 1 88.56 97 GLY A CA 1
ATOM 719 C C . GLY A 1 97 ? -7.34 -10.609 -8.125 1 88.56 97 GLY A C 1
ATOM 720 O O . GLY A 1 97 ? -6.707 -10.922 -7.117 1 88.56 97 GLY A O 1
ATOM 721 N N . ILE A 1 98 ? -8.453 -11.234 -8.578 1 88.62 98 ILE A N 1
ATOM 722 C CA . ILE A 1 98 ? -8.992 -12.406 -7.895 1 88.62 98 ILE A CA 1
ATOM 723 C C . ILE A 1 98 ? -9.211 -13.531 -8.898 1 88.62 98 ILE A C 1
ATOM 725 O O . ILE A 1 98 ? -9.016 -13.352 -10.102 1 88.62 98 ILE A O 1
ATOM 729 N N . CYS A 1 99 ? -9.602 -14.688 -8.43 1 85.62 99 CYS A N 1
ATOM 730 C CA . CYS A 1 99 ? -9.805 -15.875 -9.25 1 85.62 99 CYS A CA 1
ATOM 731 C C . CYS A 1 99 ? -10.836 -15.625 -10.344 1 85.62 99 CYS A C 1
ATOM 733 O O . CYS A 1 99 ? -11.773 -14.852 -10.148 1 85.62 99 CYS A O 1
ATOM 735 N N . ALA A 1 100 ? -10.664 -16.281 -11.469 1 81.56 100 ALA A N 1
ATOM 736 C CA . ALA A 1 100 ? -11.547 -16.109 -12.617 1 81.56 100 ALA A CA 1
ATOM 737 C C . ALA A 1 100 ? -12.898 -16.766 -12.375 1 81.56 100 ALA A C 1
ATOM 739 O O . ALA A 1 100 ? -13.914 -16.312 -12.906 1 81.56 100 ALA A O 1
ATOM 740 N N . LYS A 1 101 ? -12.859 -17.875 -11.617 1 81.19 101 LYS A N 1
ATOM 741 C CA . LYS A 1 101 ? -14.109 -18.594 -11.375 1 81.19 101 LYS A CA 1
ATOM 742 C C . LYS A 1 101 ? -15.039 -17.797 -10.477 1 81.19 101 LYS A C 1
ATOM 744 O O . LYS A 1 101 ? -14.664 -17.406 -9.367 1 81.19 101 LYS A O 1
ATOM 749 N N . ALA A 1 102 ? -16.219 -17.75 -10.984 1 80.25 102 ALA A N 1
ATOM 750 C CA . ALA A 1 102 ? -17.219 -17 -10.219 1 80.25 102 ALA A CA 1
ATOM 751 C C . ALA A 1 102 ? -17.703 -17.797 -9.008 1 80.25 102 ALA A C 1
ATOM 753 O O . ALA A 1 102 ? -17.672 -19.031 -9.023 1 80.25 102 ALA A O 1
ATOM 754 N N . GLY A 1 103 ? -17.984 -17.234 -7.957 1 78.62 103 GLY A N 1
ATOM 755 C CA . GLY A 1 103 ? -18.531 -17.906 -6.793 1 78.62 103 GLY A CA 1
ATOM 756 C C . GLY A 1 103 ? -17.516 -18.156 -5.703 1 78.62 103 GLY A C 1
ATOM 757 O O . GLY A 1 103 ? -17.859 -18.609 -4.613 1 78.62 103 GLY A O 1
ATOM 758 N N . MET A 1 104 ? -16.344 -18.078 -6.148 1 83.31 104 MET A N 1
ATOM 759 C CA . MET A 1 104 ? -15.32 -18.297 -5.133 1 83.31 104 MET A CA 1
ATOM 760 C C . MET A 1 104 ? -15.391 -17.219 -4.055 1 83.31 104 MET A C 1
ATOM 762 O O . MET A 1 104 ? -15.867 -16.109 -4.309 1 83.31 104 MET A O 1
ATOM 766 N N . MET A 1 105 ? -15 -17.453 -2.836 1 85.31 105 MET A N 1
ATOM 767 C CA . MET A 1 105 ? -15.102 -16.531 -1.7 1 85.31 105 MET A CA 1
ATOM 768 C C . MET A 1 105 ? -14.281 -15.273 -1.944 1 85.31 105 MET A C 1
ATOM 770 O O . MET A 1 105 ? -14.641 -14.195 -1.468 1 85.31 105 MET A O 1
ATOM 774 N N . CYS A 1 106 ? -13.266 -15.312 -2.736 1 89.12 106 CYS A N 1
ATOM 775 C CA . CYS A 1 106 ? -12.406 -14.148 -2.963 1 89.12 106 CYS A CA 1
ATOM 776 C C . CYS A 1 106 ? -13.156 -13.055 -3.703 1 89.12 106 CYS A C 1
ATOM 778 O O . CYS A 1 106 ? -12.805 -11.875 -3.602 1 89.12 106 CYS A O 1
ATOM 780 N N . HIS A 1 107 ? -14.219 -13.383 -4.391 1 91.88 107 HIS A N 1
ATOM 781 C CA . HIS A 1 107 ? -15.039 -12.367 -5.035 1 91.88 107 HIS A CA 1
ATOM 782 C C . HIS A 1 107 ? -15.727 -11.484 -4.004 1 91.88 107 HIS A C 1
ATOM 784 O O . HIS A 1 107 ? -15.859 -10.273 -4.203 1 91.88 107 HIS A O 1
ATOM 790 N N . LYS A 1 108 ? -16.125 -12.133 -2.969 1 91.5 108 LYS A N 1
ATOM 791 C CA . LYS A 1 108 ? -16.703 -11.367 -1.875 1 91.5 108 LYS A CA 1
ATOM 792 C C . LYS A 1 108 ? -15.656 -10.492 -1.192 1 91.5 108 LYS A C 1
ATOM 794 O O . LYS A 1 108 ? -15.938 -9.352 -0.812 1 91.5 108 LYS A O 1
ATOM 799 N N . THR A 1 109 ? -14.445 -11.047 -1.003 1 92.88 109 THR A N 1
ATOM 800 C CA . THR A 1 109 ? -13.344 -10.297 -0.415 1 92.88 109 THR A CA 1
ATOM 801 C C . THR A 1 109 ? -13.062 -9.031 -1.227 1 92.88 109 THR A C 1
ATOM 803 O O . THR A 1 109 ? -12.945 -7.941 -0.666 1 92.88 109 THR A O 1
ATOM 806 N N . ALA A 1 110 ? -13.016 -9.211 -2.523 1 92.81 110 ALA A N 1
ATOM 807 C CA . ALA A 1 110 ? -12.734 -8.086 -3.408 1 92.81 110 ALA A CA 1
ATOM 808 C C . ALA A 1 110 ? -13.859 -7.051 -3.346 1 92.81 110 ALA A C 1
ATOM 810 O O . ALA A 1 110 ? -13.602 -5.844 -3.383 1 92.81 110 ALA A O 1
ATOM 811 N N . LEU A 1 111 ? -15.062 -7.562 -3.273 1 93.12 111 LEU A N 1
ATOM 812 C CA . LEU A 1 111 ? -16.203 -6.664 -3.186 1 93.12 111 LEU A CA 1
ATOM 813 C C . LEU A 1 111 ? -16.125 -5.801 -1.932 1 93.12 111 LEU A C 1
ATOM 815 O O . LEU A 1 111 ? -16.312 -4.586 -1.998 1 93.12 111 LEU A O 1
ATOM 819 N N . TRP A 1 112 ? -15.867 -6.406 -0.869 1 93.94 112 TRP A N 1
ATOM 820 C CA . TRP A 1 112 ? -15.766 -5.676 0.39 1 93.94 112 TRP A CA 1
ATOM 821 C C . TRP A 1 112 ? -14.562 -4.738 0.377 1 93.94 112 TRP A C 1
ATOM 823 O O . TRP A 1 112 ? -14.602 -3.658 0.971 1 93.94 112 TRP A O 1
ATOM 833 N N . GLY A 1 113 ? -13.477 -5.164 -0.24 1 94.94 113 GLY A N 1
ATOM 834 C CA . GLY A 1 113 ? -12.344 -4.27 -0.422 1 94.94 113 GLY A CA 1
ATOM 835 C C . GLY A 1 113 ? -12.695 -3.016 -1.204 1 94.94 113 GLY A C 1
ATOM 836 O O . GLY A 1 113 ? -12.32 -1.908 -0.812 1 94.94 113 GLY A O 1
ATOM 837 N N . ARG A 1 114 ? -13.5 -3.189 -2.229 1 96.69 114 ARG A N 1
ATOM 838 C CA . ARG A 1 114 ? -13.891 -2.062 -3.062 1 96.69 114 ARG A CA 1
ATOM 839 C C . ARG A 1 114 ? -14.844 -1.133 -2.312 1 96.69 114 ARG A C 1
ATOM 841 O O . ARG A 1 114 ? -14.711 0.09 -2.385 1 96.69 114 ARG A O 1
ATOM 848 N N . ILE A 1 115 ? -15.719 -1.746 -1.631 1 96.88 115 ILE A N 1
ATOM 849 C CA . ILE A 1 115 ? -16.672 -0.96 -0.854 1 96.88 115 ILE A CA 1
ATOM 850 C C . ILE A 1 115 ? -15.93 -0.146 0.202 1 96.88 115 ILE A C 1
ATOM 852 O O . ILE A 1 115 ? -16.203 1.041 0.389 1 96.88 115 ILE A O 1
ATOM 856 N N . GLY A 1 116 ? -15.008 -0.801 0.891 1 97.5 116 GLY A N 1
ATOM 857 C CA . GLY A 1 116 ? -14.211 -0.097 1.884 1 97.5 116 GLY A CA 1
ATOM 858 C C . GLY A 1 116 ? -13.414 1.052 1.301 1 97.5 116 GLY A C 1
ATOM 859 O O . GLY A 1 116 ? -13.336 2.129 1.897 1 97.5 116 GLY A O 1
ATOM 860 N N . ALA A 1 117 ? -12.836 0.813 0.165 1 98.06 117 ALA A N 1
ATOM 861 C CA . ALA A 1 117 ? -12.047 1.851 -0.49 1 98.06 117 ALA A CA 1
ATOM 862 C C . ALA A 1 117 ? -12.914 3.051 -0.858 1 98.06 117 ALA A C 1
ATOM 864 O O . ALA A 1 117 ? -12.516 4.199 -0.642 1 98.06 117 ALA A O 1
ATOM 865 N N . VAL A 1 118 ? -14.055 2.75 -1.407 1 98.19 118 VAL A N 1
ATOM 866 C CA . VAL A 1 118 ? -14.969 3.824 -1.79 1 98.19 118 VAL A CA 1
ATOM 867 C C . VAL A 1 118 ? -15.406 4.598 -0.549 1 98.19 118 VAL A C 1
ATOM 869 O O . VAL A 1 118 ? -15.445 5.828 -0.559 1 98.19 118 VAL A O 1
ATOM 872 N N . LEU A 1 119 ? -15.703 3.912 0.499 1 98 119 LEU A N 1
ATOM 873 C CA . LEU A 1 119 ? -16.078 4.547 1.757 1 98 119 LEU A CA 1
ATOM 874 C C . LEU A 1 119 ? -14.945 5.43 2.277 1 98 119 LEU A C 1
ATOM 876 O O . LEU A 1 119 ? -15.195 6.52 2.803 1 98 119 LEU A O 1
ATOM 880 N N . ALA A 1 120 ? -13.742 4.977 2.207 1 98.06 120 ALA A N 1
ATOM 881 C CA . ALA A 1 120 ? -12.586 5.754 2.654 1 98.06 120 ALA A CA 1
ATOM 882 C C . ALA A 1 120 ? -12.438 7.035 1.835 1 98.06 120 ALA A C 1
ATOM 884 O O . ALA A 1 120 ? -12.102 8.094 2.377 1 98.06 120 ALA A O 1
ATOM 885 N N . ILE A 1 121 ? -12.688 6.918 0.486 1 98 121 ILE A N 1
ATOM 886 C CA . ILE A 1 121 ? -12.602 8.086 -0.387 1 98 121 ILE A CA 1
ATOM 887 C C . ILE A 1 121 ? -13.648 9.117 0.03 1 98 121 ILE A C 1
ATOM 889 O O . ILE A 1 121 ? -13.344 10.305 0.131 1 98 121 ILE A O 1
ATOM 893 N N . ILE A 1 122 ? -14.844 8.641 0.325 1 96.75 122 ILE A N 1
ATOM 894 C CA . ILE A 1 122 ? -15.914 9.531 0.75 1 96.75 122 ILE A CA 1
ATOM 895 C C . ILE A 1 122 ? -15.555 10.172 2.092 1 96.75 122 ILE A C 1
ATOM 897 O O . ILE A 1 122 ? -15.688 11.383 2.264 1 96.75 122 ILE A O 1
ATOM 901 N N . GLY A 1 123 ? -15.125 9.367 3.016 1 95.62 123 GLY A N 1
ATOM 902 C CA . GLY A 1 123 ? -14.742 9.875 4.324 1 95.62 123 GLY A CA 1
ATOM 903 C C . GLY A 1 123 ? -13.648 10.922 4.262 1 95.62 123 GLY A C 1
ATOM 904 O O . GLY A 1 123 ? -13.781 12.008 4.84 1 95.62 123 GLY A O 1
ATOM 905 N N . ALA A 1 124 ? -12.578 10.625 3.611 1 95.31 124 ALA A N 1
ATOM 906 C CA . ALA A 1 124 ? -11.469 11.57 3.479 1 95.31 124 ALA A CA 1
ATOM 907 C C . ALA A 1 124 ? -11.898 12.812 2.699 1 95.31 124 ALA A C 1
ATOM 909 O O . ALA A 1 124 ? -11.406 13.914 2.953 1 95.31 124 ALA A O 1
ATOM 910 N N . GLY A 1 125 ? -12.789 12.609 1.728 1 93.88 125 GLY A N 1
ATOM 911 C CA . GLY A 1 125 ? -13.305 13.727 0.952 1 93.88 125 GLY A CA 1
ATOM 912 C C . GLY A 1 125 ? -14.055 14.742 1.793 1 93.88 125 GLY A C 1
ATOM 913 O O . GLY A 1 125 ? -13.984 15.945 1.532 1 93.88 125 GLY A O 1
ATOM 914 N N . ILE A 1 126 ? -14.758 14.297 2.803 1 91.81 126 ILE A N 1
ATOM 915 C CA . ILE A 1 126 ? -15.484 15.18 3.705 1 91.81 126 ILE A CA 1
ATOM 916 C C . ILE A 1 126 ? -14.523 16.172 4.34 1 91.81 126 ILE A C 1
ATOM 918 O O . ILE A 1 126 ? -14.797 17.375 4.379 1 91.81 126 ILE A O 1
ATOM 922 N N . SER A 1 127 ? -13.422 15.703 4.77 1 88.81 127 SER A N 1
ATOM 923 C CA . SER A 1 127 ? -12.438 16.578 5.414 1 88.81 127 SER A CA 1
ATOM 924 C C . SER A 1 127 ? -11.828 17.547 4.422 1 88.81 127 SER A C 1
ATOM 926 O O . SER A 1 127 ? -11.547 18.703 4.766 1 88.81 127 SER A O 1
ATOM 928 N N . LEU A 1 128 ? -11.617 17.109 3.236 1 87.69 128 LEU A N 1
ATOM 929 C CA . LEU A 1 128 ? -10.969 17.953 2.23 1 87.69 128 LEU A CA 1
ATOM 930 C C . LEU A 1 128 ? -11.898 19.047 1.745 1 87.69 128 LEU A C 1
ATOM 932 O O . LEU A 1 128 ? -11.469 20.188 1.523 1 87.69 128 LEU A O 1
ATOM 936 N N . PHE A 1 129 ? -13.062 18.75 1.596 1 86.69 129 PHE A N 1
ATOM 937 C CA . PHE A 1 129 ? -13.984 19.703 0.999 1 86.69 129 PHE A CA 1
ATOM 938 C C . PHE A 1 129 ? -14.578 20.609 2.064 1 86.69 129 PHE A C 1
ATOM 940 O O . PHE A 1 129 ? -14.805 21.797 1.818 1 86.69 129 PHE A O 1
ATOM 947 N N . VAL A 1 130 ? -14.844 20.109 3.244 1 75.69 130 VAL A N 1
ATOM 948 C CA . VAL A 1 130 ? -15.43 20.953 4.285 1 75.69 130 VAL A CA 1
ATOM 949 C C . VAL A 1 130 ? -14.367 21.891 4.836 1 75.69 130 VAL A C 1
ATOM 951 O O . VAL A 1 130 ? -14.656 23.062 5.129 1 75.69 130 VAL A O 1
ATOM 954 N N . HIS A 1 131 ? -13.125 21.359 4.996 1 63.47 131 HIS A N 1
ATOM 955 C CA . HIS A 1 131 ? -12.062 22.219 5.488 1 63.47 131 HIS A CA 1
ATOM 956 C C . HIS A 1 131 ? -11.68 23.266 4.445 1 63.47 131 HIS A C 1
ATOM 958 O O . HIS A 1 131 ? -11.344 24.406 4.789 1 63.47 131 HIS A O 1
ATOM 964 N N . LYS A 1 132 ? -11.547 22.906 3.236 1 61.66 132 LYS A N 1
ATOM 965 C CA . LYS A 1 132 ? -11.281 23.906 2.199 1 61.66 132 LYS A CA 1
ATOM 966 C C . LYS A 1 132 ? -12.3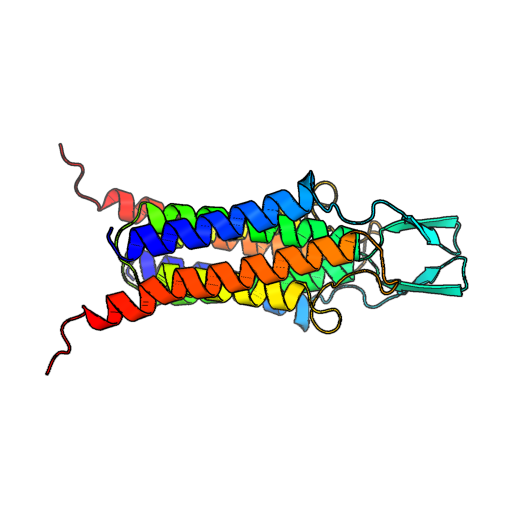12 25.031 2.242 1 61.66 132 LYS A C 1
ATOM 968 O O . LYS A 1 132 ? -11.969 26.188 2.025 1 61.66 132 LYS A O 1
ATOM 973 N N . SER A 1 133 ? -13.43 24.672 2.609 1 56.53 133 SER A N 1
ATOM 974 C CA . SER A 1 133 ? -14.438 25.734 2.688 1 56.53 133 SER A CA 1
ATOM 975 C C . SER A 1 133 ? -14.18 26.656 3.867 1 56.53 133 SER A C 1
ATOM 977 O O . SER A 1 133 ? -14.656 27.797 3.885 1 56.53 133 SER A O 1
ATOM 979 N N . GLN A 1 134 ? -13.469 26.156 4.895 1 50.59 134 GLN A N 1
ATOM 980 C CA . GLN A 1 134 ? -13.234 27.016 6.055 1 50.59 134 GLN A CA 1
ATOM 981 C C . GLN A 1 134 ? -11.914 27.766 5.926 1 50.59 134 GLN A C 1
ATOM 983 O O . GLN A 1 134 ? -11.555 28.562 6.801 1 50.59 134 GLN A O 1
ATOM 988 N N . MET A 1 135 ? -10.969 27.359 5.074 1 48.38 135 MET A N 1
ATOM 989 C CA . MET A 1 135 ? -9.789 28.188 4.871 1 48.38 135 MET A CA 1
ATOM 990 C C . MET A 1 135 ? -10.18 29.562 4.363 1 48.38 135 MET A C 1
ATOM 992 O O . MET A 1 135 ? -11.016 29.688 3.471 1 48.38 135 MET A O 1
ATOM 996 N N . PRO A 1 136 ? -9.906 30.672 5.074 1 43.56 136 PRO A N 1
ATOM 997 C CA . PRO A 1 136 ? -10.258 32.031 4.625 1 43.56 136 PRO A CA 1
ATOM 998 C C . PRO A 1 136 ? -9.883 32.281 3.17 1 43.56 136 PRO A C 1
ATOM 1000 O O . PRO A 1 136 ? -8.789 31.906 2.738 1 43.56 136 PRO A O 1
ATOM 1003 N N . GLN A 1 137 ? -10.75 32.156 2.211 1 38.25 137 GLN A N 1
ATOM 1004 C CA . GLN A 1 137 ? -10.562 32.719 0.874 1 38.25 137 GLN A CA 1
ATOM 1005 C C . GLN A 1 137 ? -9.883 34.062 0.934 1 38.25 137 GLN A C 1
ATOM 1007 O O . GLN A 1 137 ? -10.383 35 1.581 1 38.25 137 GLN A O 1
ATOM 1012 N N . ALA A 1 138 ? -8.516 34.125 1.034 1 38.84 138 ALA A N 1
ATOM 1013 C CA . ALA A 1 138 ? -7.922 35.438 0.739 1 38.84 138 ALA A CA 1
ATOM 1014 C C . ALA A 1 138 ? -8.617 36.094 -0.442 1 38.84 138 ALA A C 1
ATOM 1016 O O . ALA A 1 138 ? -8.531 35.625 -1.576 1 38.84 138 ALA A O 1
ATOM 1017 N N . ASN A 1 139 ? -9.758 36.688 -0.323 1 30.66 139 ASN A N 1
ATOM 1018 C CA . ASN A 1 139 ? -10.117 37.844 -1.157 1 30.66 139 ASN A CA 1
ATOM 1019 C C . ASN A 1 139 ? -9.086 38.938 -1.044 1 30.66 139 ASN A C 1
ATOM 1021 O O . ASN A 1 139 ? -8.742 39.375 0.061 1 30.66 139 ASN A O 1
ATOM 1025 N N . MET B 1 1 ? 19.156 23.578 4.84 1 56.19 1 MET B N 1
ATOM 1026 C CA . MET B 1 1 ? 17.922 23 4.344 1 56.19 1 MET B CA 1
ATOM 1027 C C . MET B 1 1 ? 17.047 22.5 5.496 1 56.19 1 MET B C 1
ATOM 1029 O O . MET B 1 1 ? 17.562 22.031 6.512 1 56.19 1 MET B O 1
ATOM 1033 N N . ASN B 1 2 ? 15.789 22.859 5.617 1 78.75 2 ASN B N 1
ATOM 1034 C CA . ASN B 1 2 ? 14.844 22.484 6.664 1 78.75 2 ASN B CA 1
ATOM 1035 C C . ASN B 1 2 ? 14.672 20.969 6.766 1 78.75 2 ASN B C 1
ATOM 1037 O O . ASN B 1 2 ? 14.773 20.266 5.762 1 78.75 2 ASN B O 1
ATOM 1041 N N . SER B 1 3 ? 14.969 20.391 7.875 1 85.69 3 SER B N 1
ATOM 1042 C CA . SER B 1 3 ? 14.891 18.953 8.148 1 85.69 3 SER B CA 1
ATOM 1043 C C . SER B 1 3 ? 13.727 18.312 7.398 1 85.69 3 SER B C 1
ATOM 1045 O O . SER B 1 3 ? 13.82 17.172 6.953 1 85.69 3 SER B O 1
ATOM 1047 N N . GLN B 1 4 ? 12.781 19 7.16 1 86.94 4 GLN B N 1
ATOM 1048 C CA . GLN B 1 4 ? 11.609 18.484 6.457 1 86.94 4 GLN B CA 1
ATOM 1049 C C . GLN B 1 4 ? 11.898 18.281 4.973 1 86.94 4 GLN B C 1
ATOM 1051 O O . GLN B 1 4 ? 11.531 17.266 4.391 1 86.94 4 GLN B O 1
ATOM 1056 N N . LYS B 1 5 ? 12.562 19.281 4.375 1 91.25 5 LYS B N 1
ATOM 1057 C CA . LYS B 1 5 ? 12.898 19.188 2.955 1 91.25 5 LYS B CA 1
ATOM 1058 C C . LYS B 1 5 ? 13.906 18.078 2.699 1 91.25 5 LYS B C 1
ATOM 1060 O O . LYS B 1 5 ? 13.805 17.359 1.699 1 91.25 5 LYS B O 1
ATOM 1065 N N . LEU B 1 6 ? 14.758 18.062 3.648 1 92.06 6 LEU B N 1
ATOM 1066 C CA . LEU B 1 6 ? 15.742 16.984 3.539 1 92.06 6 LEU B CA 1
ATOM 1067 C C . LEU B 1 6 ? 15.086 15.625 3.684 1 92.06 6 LEU B C 1
ATOM 1069 O O . LEU B 1 6 ? 15.375 14.703 2.912 1 92.06 6 LEU B O 1
ATOM 1073 N N . SER B 1 7 ? 14.25 15.508 4.66 1 92.88 7 SER B N 1
ATOM 1074 C CA . SER B 1 7 ? 13.523 14.258 4.898 1 92.88 7 SER B CA 1
ATOM 1075 C C . SER B 1 7 ? 12.672 13.883 3.689 1 92.88 7 SER B C 1
ATOM 1077 O O . SER B 1 7 ? 12.68 12.727 3.258 1 92.88 7 SER B O 1
ATOM 1079 N N . GLY B 1 8 ? 11.969 14.867 3.174 1 94.69 8 GLY B N 1
ATOM 1080 C CA . GLY B 1 8 ? 11.164 14.625 1.986 1 94.69 8 GLY B CA 1
ATOM 1081 C C . GLY B 1 8 ? 11.992 14.219 0.781 1 94.69 8 GLY B C 1
ATOM 1082 O O . GLY B 1 8 ? 11.602 13.32 0.026 1 94.69 8 GLY B O 1
ATOM 1083 N N . ALA B 1 9 ? 13.141 14.805 0.623 1 95.69 9 ALA B N 1
ATOM 1084 C CA . ALA B 1 9 ? 14.016 14.516 -0.514 1 95.69 9 ALA B CA 1
ATOM 1085 C C . ALA B 1 9 ? 14.57 13.102 -0.433 1 95.69 9 ALA B C 1
ATOM 1087 O O . ALA B 1 9 ? 14.594 12.375 -1.432 1 95.69 9 ALA B O 1
ATOM 1088 N N . VAL B 1 10 ? 14.977 12.727 0.717 1 95.94 10 VAL B N 1
ATOM 1089 C CA . VAL B 1 10 ? 15.547 11.398 0.916 1 95.94 10 VAL B CA 1
ATOM 1090 C C . VAL B 1 10 ? 14.477 10.336 0.668 1 95.94 10 VAL B C 1
ATOM 1092 O O . VAL B 1 10 ? 14.734 9.344 -0.017 1 95.94 10 VAL B O 1
ATOM 1095 N N . SER B 1 11 ? 13.289 10.562 1.222 1 97.06 11 SER B N 1
ATOM 1096 C CA . SER B 1 11 ? 12.203 9.609 1.037 1 97.06 11 SER B CA 1
ATOM 1097 C C . SER B 1 11 ? 11.734 9.578 -0.413 1 97.06 11 SER B C 1
ATOM 1099 O O . SER B 1 11 ? 11.32 8.531 -0.917 1 97.06 11 SER B O 1
ATOM 1101 N N . CYS B 1 12 ? 11.812 10.695 -1.06 1 97.44 12 CYS B N 1
ATOM 1102 C CA . CYS B 1 12 ? 11.453 10.734 -2.475 1 97.44 12 CYS B CA 1
ATOM 1103 C C . CYS B 1 12 ? 12.445 9.922 -3.307 1 97.44 12 CYS B C 1
ATOM 1105 O O . CYS B 1 12 ? 12.047 9.18 -4.203 1 97.44 12 CYS B O 1
ATOM 1107 N N . LEU B 1 13 ? 13.664 10.055 -2.994 1 97.44 13 LEU B N 1
ATOM 1108 C CA . LEU B 1 13 ? 14.695 9.273 -3.68 1 97.44 13 LEU B CA 1
ATOM 1109 C C . LEU B 1 13 ? 14.469 7.781 -3.479 1 97.44 13 LEU B C 1
ATOM 1111 O O . LEU B 1 13 ? 14.625 6.996 -4.418 1 97.44 13 LEU B O 1
ATOM 1115 N N . ALA B 1 14 ? 14.141 7.445 -2.271 1 97.81 14 ALA B N 1
ATOM 1116 C CA . ALA B 1 14 ? 13.859 6.047 -1.955 1 97.81 14 ALA B CA 1
ATOM 1117 C C . ALA B 1 14 ? 12.703 5.516 -2.799 1 97.81 14 ALA B C 1
ATOM 1119 O O . ALA B 1 14 ? 12.781 4.414 -3.344 1 97.81 14 ALA B O 1
ATOM 1120 N N . ALA B 1 15 ? 11.656 6.34 -2.895 1 98.12 15 ALA B N 1
ATOM 1121 C CA . ALA B 1 15 ? 10.484 5.938 -3.668 1 98.12 15 ALA B CA 1
ATOM 1122 C C . ALA B 1 15 ? 10.828 5.777 -5.145 1 98.12 15 ALA B C 1
ATOM 1124 O O . ALA B 1 15 ? 10.414 4.809 -5.785 1 98.12 15 ALA B O 1
ATOM 1125 N N . ILE B 1 16 ? 11.609 6.641 -5.691 1 97.56 16 ILE B N 1
ATOM 1126 C CA . ILE B 1 16 ? 12.008 6.594 -7.094 1 97.56 16 ILE B CA 1
ATOM 1127 C C . ILE B 1 16 ? 12.883 5.363 -7.34 1 97.56 16 ILE B C 1
ATOM 1129 O O . ILE B 1 16 ? 12.75 4.699 -8.367 1 97.56 16 ILE B O 1
ATOM 1133 N N . LEU B 1 17 ? 13.703 5.086 -6.418 1 96.25 17 LEU B N 1
ATOM 1134 C CA . LEU B 1 17 ? 14.562 3.91 -6.52 1 96.25 17 LEU B CA 1
ATOM 1135 C C . LEU B 1 17 ? 13.734 2.635 -6.594 1 96.25 17 LEU B C 1
ATOM 1137 O O . LEU B 1 17 ? 13.992 1.765 -7.43 1 96.25 17 LEU B O 1
ATOM 1141 N N . ILE B 1 18 ? 12.75 2.516 -5.715 1 96.44 18 ILE B N 1
ATOM 1142 C CA . ILE B 1 18 ? 11.891 1.338 -5.676 1 96.44 18 ILE B CA 1
ATOM 1143 C C . ILE B 1 18 ? 11.133 1.204 -6.996 1 96.44 18 ILE B C 1
ATOM 1145 O O . ILE B 1 18 ? 11.086 0.121 -7.582 1 96.44 18 ILE B O 1
ATOM 1149 N N . LEU B 1 19 ? 10.578 2.326 -7.516 1 96.44 19 LEU B N 1
ATOM 1150 C CA . LEU B 1 19 ? 9.797 2.312 -8.75 1 96.44 19 LEU B CA 1
ATOM 1151 C C . LEU B 1 19 ? 10.68 1.99 -9.945 1 96.44 19 LEU B C 1
ATOM 1153 O O . LEU B 1 19 ? 10.289 1.206 -10.82 1 96.44 19 LEU B O 1
ATOM 1157 N N . ALA B 1 20 ? 11.82 2.566 -9.953 1 94.88 20 ALA B N 1
ATOM 1158 C CA . ALA B 1 20 ? 12.75 2.332 -11.055 1 94.88 20 ALA B CA 1
ATOM 1159 C C . ALA B 1 20 ? 13.258 0.894 -11.039 1 94.88 20 ALA B C 1
ATOM 1161 O O . ALA B 1 20 ? 13.43 0.279 -12.094 1 94.88 20 ALA B O 1
ATOM 1162 N N . ALA B 1 21 ? 13.578 0.38 -9.875 1 91.19 21 ALA B N 1
ATOM 1163 C CA . ALA B 1 21 ? 14.047 -0.999 -9.758 1 91.19 21 ALA B CA 1
ATOM 1164 C C . ALA B 1 21 ? 12.992 -1.979 -10.258 1 91.19 21 ALA B C 1
ATOM 1166 O O . ALA B 1 21 ? 13.305 -2.936 -10.969 1 91.19 21 ALA B O 1
ATOM 1167 N N . ASP B 1 22 ? 11.82 -1.778 -9.898 1 90.44 22 ASP B N 1
ATOM 1168 C CA . ASP B 1 22 ? 10.719 -2.682 -10.234 1 90.44 22 ASP B CA 1
ATOM 1169 C C . ASP B 1 22 ? 10.414 -2.639 -11.727 1 90.44 22 ASP B C 1
ATOM 1171 O O . ASP B 1 22 ? 10.078 -3.662 -12.328 1 90.44 22 ASP B O 1
ATOM 1175 N N . LYS B 1 23 ? 10.656 -1.438 -12.43 1 88.12 23 LYS B N 1
ATOM 1176 C CA . LYS B 1 23 ? 10.203 -1.33 -13.812 1 88.12 23 LYS B CA 1
ATOM 1177 C C . LYS B 1 23 ? 11.383 -1.259 -14.773 1 88.12 23 LYS B C 1
ATOM 1179 O O . LYS B 1 23 ? 11.25 -1.605 -15.953 1 88.12 23 LYS B O 1
ATOM 1184 N N . ILE B 1 24 ? 12.562 -0.892 -14.344 1 86.62 24 ILE B N 1
ATOM 1185 C CA . ILE B 1 24 ? 13.633 -0.601 -15.289 1 86.62 24 ILE B CA 1
ATOM 1186 C C . ILE B 1 24 ? 14.82 -1.52 -15.023 1 86.62 24 ILE B C 1
ATOM 1188 O O . ILE B 1 24 ? 15.234 -2.281 -15.906 1 86.62 24 ILE B O 1
ATOM 1192 N N . PHE B 1 25 ? 15.375 -1.558 -13.875 1 84.12 25 PHE B N 1
ATOM 1193 C CA . PHE B 1 25 ? 16.672 -2.188 -13.648 1 84.12 25 PHE B CA 1
ATOM 1194 C C . PHE B 1 25 ? 16.5 -3.654 -13.273 1 84.12 25 PHE B C 1
ATOM 1196 O O . PHE B 1 25 ? 17.359 -4.48 -13.57 1 84.12 25 PHE B O 1
ATOM 1203 N N . ALA B 1 26 ? 15.492 -3.992 -12.594 1 85.06 26 ALA B N 1
ATOM 1204 C CA . ALA B 1 26 ? 15.32 -5.359 -12.109 1 85.06 26 ALA B CA 1
ATOM 1205 C C . ALA B 1 26 ? 13.859 -5.781 -12.156 1 85.06 26 ALA B C 1
ATOM 1207 O O . ALA B 1 26 ? 13.273 -6.129 -11.125 1 85.06 26 ALA B O 1
ATOM 1208 N N . PRO B 1 27 ? 13.391 -5.863 -13.359 1 84.69 27 PRO B N 1
ATOM 1209 C CA . PRO B 1 27 ? 11.984 -6.281 -13.422 1 84.69 27 PRO B CA 1
ATOM 1210 C C . PRO B 1 27 ? 11.789 -7.742 -13.016 1 84.69 27 PRO B C 1
ATOM 1212 O O . PRO B 1 27 ? 12.688 -8.562 -13.203 1 84.69 27 PRO B O 1
ATOM 1215 N N . VAL B 1 28 ? 10.625 -7.969 -12.305 1 85 28 VAL B N 1
ATOM 1216 C CA . VAL B 1 28 ? 10.32 -9.305 -11.805 1 85 28 VAL B CA 1
ATOM 1217 C C . VAL B 1 28 ? 10.188 -10.273 -12.977 1 85 28 VAL B C 1
ATOM 1219 O O . VAL B 1 28 ? 10.062 -9.859 -14.133 1 85 28 VAL B O 1
ATOM 1222 N N . CYS B 1 29 ? 10.188 -11.547 -12.656 1 81.69 29 CYS B N 1
ATOM 1223 C CA . CYS B 1 29 ? 10.141 -12.594 -13.664 1 81.69 29 CYS B CA 1
ATOM 1224 C C . CYS B 1 29 ? 8.828 -12.531 -14.445 1 81.69 29 CYS B C 1
ATOM 1226 O O . CYS B 1 29 ? 7.773 -12.266 -13.875 1 81.69 29 CYS B O 1
ATOM 1228 N N . LYS B 1 30 ? 8.906 -12.672 -15.727 1 75.81 30 LYS B N 1
ATOM 1229 C CA . LYS B 1 30 ? 7.707 -12.68 -16.562 1 75.81 30 LYS B CA 1
ATOM 1230 C C . LYS B 1 30 ? 7.328 -14.109 -16.969 1 75.81 30 LYS B C 1
ATOM 1232 O O . LYS B 1 30 ? 6.43 -14.312 -17.781 1 75.81 30 LYS B O 1
ATOM 1237 N N . GLY B 1 31 ? 7.902 -15.016 -16.391 1 74.44 31 GLY B N 1
ATOM 1238 C CA . GLY B 1 31 ? 7.609 -16.375 -16.781 1 74.44 31 GLY B CA 1
ATOM 1239 C C . GLY B 1 31 ? 6.363 -16.938 -16.125 1 74.44 31 GLY B C 1
ATOM 1240 O O . GLY B 1 31 ? 5.863 -16.375 -15.148 1 74.44 31 GLY B O 1
ATOM 1241 N N . THR B 1 32 ? 5.68 -17.812 -16.844 1 82.75 32 THR B N 1
ATOM 1242 C CA . THR B 1 32 ? 4.512 -18.516 -16.328 1 82.75 32 THR B CA 1
ATOM 1243 C C . THR B 1 32 ? 4.863 -19.969 -15.992 1 82.75 32 THR B C 1
ATOM 1245 O O . THR B 1 32 ? 5.844 -20.5 -16.5 1 82.75 32 THR B O 1
ATOM 1248 N N . MET B 1 33 ? 4.125 -20.406 -14.992 1 82.88 33 MET B N 1
ATOM 1249 C CA . MET B 1 33 ? 4.285 -21.797 -14.617 1 82.88 33 MET B CA 1
ATOM 1250 C C . MET B 1 33 ? 3.166 -22.656 -15.211 1 82.88 33 MET B C 1
ATOM 1252 O O . MET B 1 33 ? 2.018 -22.219 -15.281 1 82.88 33 MET B O 1
ATOM 1256 N N . GLU B 1 34 ? 3.629 -23.797 -15.789 1 84.88 34 GLU B N 1
ATOM 1257 C CA . GLU B 1 34 ? 2.641 -24.688 -16.391 1 84.88 34 GLU B CA 1
ATOM 1258 C C . GLU B 1 34 ? 1.881 -25.453 -15.312 1 84.88 34 GLU B C 1
ATOM 1260 O O . GLU B 1 34 ? 2.49 -26.047 -14.422 1 84.88 34 GLU B O 1
ATOM 1265 N N . LEU B 1 35 ? 0.589 -25.453 -15.453 1 84.69 35 LEU B N 1
ATOM 1266 C CA . LEU B 1 35 ? -0.269 -26.172 -14.516 1 84.69 35 LEU B CA 1
ATOM 1267 C C . LEU B 1 35 ? -0.52 -27.594 -14.992 1 84.69 35 LEU B C 1
ATOM 1269 O O . LEU B 1 35 ? -0.346 -27.906 -16.172 1 84.69 35 LEU B O 1
ATOM 1273 N N . ALA B 1 36 ? -0.903 -28.438 -14.086 1 84.19 36 ALA B N 1
ATOM 1274 C CA . ALA B 1 36 ? -1.209 -29.828 -14.406 1 84.19 36 ALA B CA 1
ATOM 1275 C C . ALA B 1 36 ? -2.414 -29.922 -15.344 1 84.19 36 ALA B C 1
ATOM 1277 O O . ALA B 1 36 ? -2.51 -30.844 -16.156 1 84.19 36 ALA B O 1
ATOM 1278 N N . ASN B 1 37 ? -3.342 -28.953 -15.203 1 81.25 37 ASN B N 1
ATOM 1279 C CA . ASN B 1 37 ? -4.547 -28.969 -16.031 1 81.25 37 ASN B CA 1
ATOM 1280 C C . ASN B 1 37 ? -4.301 -28.328 -17.391 1 81.25 37 ASN B C 1
ATOM 1282 O O . ASN B 1 37 ? -5.234 -28.172 -18.188 1 81.25 37 ASN B O 1
ATOM 1286 N N . GLY B 1 38 ? -3.098 -28 -17.703 1 81.25 38 GLY B N 1
ATOM 1287 C CA . GLY B 1 38 ? -2.766 -27.406 -18.984 1 81.25 38 GLY B CA 1
ATOM 1288 C C . GLY B 1 38 ? -2.789 -25.875 -18.953 1 81.25 38 GLY B C 1
ATOM 1289 O O . GLY B 1 38 ? -2.441 -25.234 -19.938 1 81.25 38 GLY B O 1
ATOM 1290 N N . GLY B 1 39 ? -3.232 -25.344 -17.828 1 81.75 39 GLY B N 1
ATOM 1291 C CA . GLY B 1 39 ? -3.27 -23.906 -17.719 1 81.75 39 GLY B CA 1
ATOM 1292 C C . GLY B 1 39 ? -1.941 -23.297 -17.297 1 81.75 39 GLY B C 1
ATOM 1293 O O . GLY B 1 39 ? -0.93 -24 -17.234 1 81.75 39 GLY B O 1
ATOM 1294 N N . GLU B 1 40 ? -1.862 -22 -17.438 1 83.62 40 GLU B N 1
ATOM 1295 C CA . GLU B 1 40 ? -0.661 -21.281 -17.016 1 83.62 40 GLU B CA 1
ATOM 1296 C C . GLU B 1 40 ? -0.952 -20.359 -15.828 1 83.62 40 GLU B C 1
ATOM 1298 O O . GLU B 1 40 ? -2.057 -19.828 -15.703 1 83.62 40 GLU B O 1
ATOM 1303 N N . CYS B 1 41 ? -0.001 -20.391 -14.906 1 82.19 41 CYS B N 1
ATOM 1304 C CA . CYS B 1 41 ? -0.138 -19.516 -13.75 1 82.19 41 CYS B CA 1
ATOM 1305 C C . CYS B 1 41 ? 1.081 -18.609 -13.609 1 82.19 41 CYS B C 1
ATOM 1307 O O . CYS B 1 41 ? 2.201 -19.016 -13.922 1 82.19 41 CYS B O 1
ATOM 1309 N N . MET B 1 42 ? 0.81 -17.375 -13.164 1 85.25 42 MET B N 1
ATOM 1310 C CA . MET B 1 42 ? 1.892 -16.406 -12.961 1 85.25 42 MET B CA 1
ATOM 1311 C C . MET B 1 42 ? 2.672 -16.734 -11.695 1 85.25 42 MET B C 1
ATOM 1313 O O . MET B 1 42 ? 2.105 -17.234 -10.719 1 85.25 42 MET B O 1
ATOM 1317 N N . MET B 1 43 ? 4 -16.438 -11.766 1 85.75 43 MET B N 1
ATOM 1318 C CA . MET B 1 43 ? 4.844 -16.641 -10.594 1 85.75 43 MET B CA 1
ATOM 1319 C C . MET B 1 43 ? 4.5 -15.656 -9.492 1 85.75 43 MET B C 1
ATOM 1321 O O . MET B 1 43 ? 3.928 -14.594 -9.758 1 85.75 43 MET B O 1
ATOM 1325 N N . ARG B 1 44 ? 4.883 -15.922 -8.266 1 87.25 44 ARG B N 1
ATOM 1326 C CA . ARG B 1 44 ? 4.574 -15.062 -7.125 1 87.25 44 ARG B CA 1
ATOM 1327 C C . ARG B 1 44 ? 5.285 -13.719 -7.242 1 87.25 44 ARG B C 1
ATOM 1329 O O . ARG B 1 44 ? 4.789 -12.703 -6.758 1 87.25 44 ARG B O 1
ATOM 1336 N N . CYS B 1 45 ? 6.434 -13.688 -7.867 1 90.12 45 CYS B N 1
ATOM 1337 C CA . CYS B 1 45 ? 7.199 -12.453 -7.969 1 90.12 45 CYS B CA 1
ATOM 1338 C C . CYS B 1 45 ? 6.484 -11.445 -8.859 1 90.12 45 CYS B C 1
ATOM 1340 O O . CYS B 1 45 ? 6.672 -10.234 -8.711 1 90.12 45 CYS B O 1
ATOM 1342 N N . HIS B 1 46 ? 5.695 -12.055 -9.789 1 89.88 46 HIS B N 1
ATOM 1343 C CA . HIS B 1 46 ? 4.887 -11.156 -10.594 1 89.88 46 HIS B CA 1
ATOM 1344 C C . HIS B 1 46 ? 3.959 -10.32 -9.719 1 89.88 46 HIS B C 1
ATOM 1346 O O . HIS B 1 46 ? 3.887 -9.094 -9.875 1 89.88 46 HIS B O 1
ATOM 1352 N N . TYR B 1 47 ? 3.293 -10.906 -8.805 1 92.12 47 TYR B N 1
ATOM 1353 C CA . TYR B 1 47 ? 2.354 -10.227 -7.918 1 92.12 47 TYR B CA 1
ATOM 1354 C C . TYR B 1 47 ? 3.09 -9.336 -6.922 1 92.12 47 TYR B C 1
ATOM 1356 O O . TYR B 1 47 ? 2.6 -8.273 -6.551 1 92.12 47 TYR B O 1
ATOM 1364 N N . TYR B 1 48 ? 4.281 -9.82 -6.555 1 93.44 48 TYR B N 1
ATOM 1365 C CA . TYR B 1 48 ? 5.137 -8.984 -5.723 1 93.44 48 TYR B CA 1
ATOM 1366 C C . TYR B 1 48 ? 5.473 -7.676 -6.426 1 93.44 48 TYR B C 1
ATOM 1368 O O . TYR B 1 48 ? 5.41 -6.602 -5.82 1 93.44 48 TYR B O 1
ATOM 1376 N N . GLY B 1 49 ? 5.824 -7.758 -7.656 1 93.25 49 GLY B N 1
ATOM 1377 C CA . GLY B 1 49 ? 6.16 -6.566 -8.422 1 93.25 49 GLY B CA 1
ATOM 1378 C C . GLY B 1 49 ? 5.016 -5.57 -8.508 1 93.25 49 GLY B C 1
ATOM 1379 O O . GLY B 1 49 ? 5.23 -4.363 -8.391 1 93.25 49 GLY B O 1
ATOM 1380 N N . ILE B 1 50 ? 3.826 -6.016 -8.719 1 94.25 50 ILE B N 1
ATOM 1381 C CA . ILE B 1 50 ? 2.648 -5.16 -8.805 1 94.25 50 ILE B CA 1
ATOM 1382 C C . ILE B 1 50 ? 2.432 -4.445 -7.477 1 94.25 50 ILE B C 1
ATOM 1384 O O . ILE B 1 50 ? 2.25 -3.225 -7.441 1 94.25 50 ILE B O 1
ATOM 1388 N N . ALA B 1 51 ? 2.457 -5.254 -6.406 1 95.75 51 ALA B N 1
ATOM 1389 C CA . ALA B 1 51 ? 2.234 -4.684 -5.078 1 95.75 51 ALA B CA 1
ATOM 1390 C C . ALA B 1 51 ? 3.326 -3.676 -4.727 1 95.75 51 ALA B C 1
ATOM 1392 O O . ALA B 1 51 ? 3.041 -2.609 -4.18 1 95.75 51 ALA B O 1
ATOM 1393 N N . LEU B 1 52 ? 4.531 -4.062 -5.062 1 96.12 52 LEU B N 1
ATOM 1394 C CA . LEU B 1 52 ? 5.656 -3.18 -4.785 1 96.12 52 LEU B CA 1
ATOM 1395 C C . LEU B 1 52 ? 5.516 -1.865 -5.543 1 96.12 52 LEU B C 1
ATOM 1397 O O . LEU B 1 52 ? 5.785 -0.794 -4.996 1 96.12 52 LEU B O 1
ATOM 1401 N N . PHE B 1 53 ? 5.086 -1.978 -6.738 1 96 53 PHE B N 1
ATOM 1402 C CA . PHE B 1 53 ? 4.895 -0.783 -7.551 1 96 53 PHE B CA 1
ATOM 1403 C C . PHE B 1 53 ? 3.832 0.123 -6.941 1 96 53 PHE B C 1
ATOM 1405 O O . PHE B 1 53 ? 4.012 1.34 -6.871 1 96 53 PHE B O 1
ATOM 1412 N N . LEU B 1 54 ? 2.758 -0.415 -6.527 1 97.19 54 LEU B N 1
ATOM 1413 C CA . LEU B 1 54 ? 1.678 0.363 -5.93 1 97.19 54 LEU B CA 1
ATOM 1414 C C . LEU B 1 54 ? 2.135 1.018 -4.629 1 97.19 54 LEU B C 1
ATOM 1416 O O . LEU B 1 54 ? 1.857 2.195 -4.391 1 97.19 54 LEU B O 1
ATOM 1420 N N . PHE B 1 55 ? 2.842 0.291 -3.77 1 98.06 55 PHE B N 1
ATOM 1421 C CA . PHE B 1 55 ? 3.391 0.859 -2.543 1 98.06 55 PHE B CA 1
ATOM 1422 C C . PHE B 1 55 ? 4.406 1.948 -2.859 1 98.06 55 PHE B C 1
ATOM 1424 O O . PHE B 1 55 ? 4.5 2.945 -2.141 1 98.06 55 PHE B O 1
ATOM 1431 N N . GLY B 1 56 ? 5.223 1.699 -3.918 1 97.81 56 GLY B N 1
ATOM 1432 C CA . GLY B 1 56 ? 6.172 2.719 -4.34 1 97.81 56 GLY B CA 1
ATOM 1433 C C . GLY B 1 56 ? 5.508 4.023 -4.73 1 97.81 56 GLY B C 1
ATOM 1434 O O . GLY B 1 56 ? 5.992 5.102 -4.383 1 97.81 56 GLY B O 1
ATOM 1435 N N . LEU B 1 57 ? 4.449 3.893 -5.465 1 97.81 57 LEU B N 1
ATOM 1436 C CA . LEU B 1 57 ? 3.691 5.078 -5.859 1 97.81 57 LEU B CA 1
ATOM 1437 C C . LEU B 1 57 ? 3.176 5.824 -4.637 1 97.81 57 LEU B C 1
ATOM 1439 O O . LEU B 1 57 ? 3.227 7.059 -4.59 1 97.81 57 LEU B O 1
ATOM 1443 N N . LEU B 1 58 ? 2.648 5.09 -3.725 1 98.38 58 LEU B N 1
ATOM 1444 C CA . LEU B 1 58 ? 2.139 5.695 -2.5 1 98.38 58 LEU B CA 1
ATOM 1445 C C . LEU B 1 58 ? 3.254 6.395 -1.733 1 98.38 58 LEU B C 1
ATOM 1447 O O . LEU B 1 58 ? 3.082 7.527 -1.278 1 98.38 58 LEU B O 1
ATOM 1451 N N . LEU B 1 59 ? 4.367 5.746 -1.622 1 98.44 59 LEU B N 1
ATOM 1452 C CA . LEU B 1 59 ? 5.52 6.32 -0.935 1 98.44 59 LEU B CA 1
ATOM 1453 C C . LEU B 1 59 ? 5.977 7.602 -1.621 1 98.44 59 LEU B C 1
ATOM 1455 O O . LEU B 1 59 ? 6.359 8.562 -0.954 1 98.44 59 LEU B O 1
ATOM 1459 N N . LEU B 1 60 ? 5.918 7.602 -2.92 1 98.31 60 LEU B N 1
ATOM 1460 C CA . LEU B 1 60 ? 6.285 8.797 -3.674 1 98.31 60 LEU B CA 1
ATOM 1461 C C . LEU B 1 60 ? 5.336 9.945 -3.369 1 98.31 60 LEU B C 1
ATOM 1463 O O . LEU B 1 60 ? 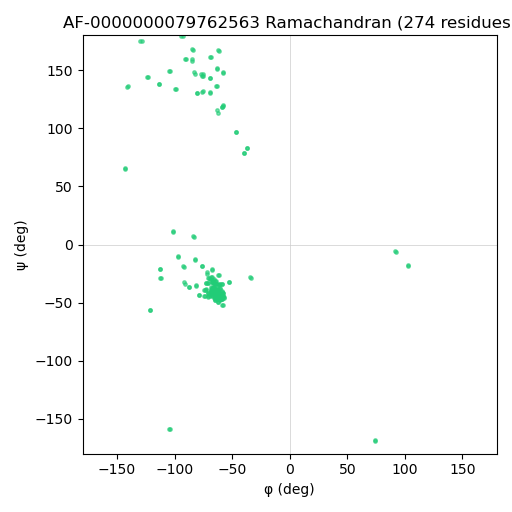5.781 11.07 -3.121 1 98.31 60 LEU B O 1
ATOM 1467 N N . ALA B 1 61 ? 4.082 9.695 -3.379 1 97.25 61 ALA B N 1
ATOM 1468 C CA . ALA B 1 61 ? 3.102 10.727 -3.068 1 97.25 61 ALA B CA 1
ATOM 1469 C C . ALA B 1 61 ? 3.318 11.289 -1.665 1 97.25 61 ALA B C 1
ATOM 1471 O O . ALA B 1 61 ? 3.291 12.5 -1.464 1 97.25 61 ALA B O 1
ATOM 1472 N N . GLU B 1 62 ? 3.496 10.414 -0.687 1 96.81 62 GLU B N 1
ATOM 1473 C CA . GLU B 1 62 ? 3.738 10.836 0.691 1 96.81 62 GLU B CA 1
ATOM 1474 C C . GLU B 1 62 ? 4.988 11.703 0.793 1 96.81 62 GLU B C 1
ATOM 1476 O O . GLU B 1 62 ? 4.984 12.727 1.486 1 96.81 62 GLU B O 1
ATOM 1481 N N . SER B 1 63 ? 6.023 11.281 0.145 1 96.75 63 SER B N 1
ATOM 1482 C CA . SER B 1 63 ? 7.309 11.969 0.239 1 96.75 63 SER B CA 1
ATOM 1483 C C . SER B 1 63 ? 7.246 13.336 -0.431 1 96.75 63 SER B C 1
ATOM 1485 O O . SER B 1 63 ? 7.859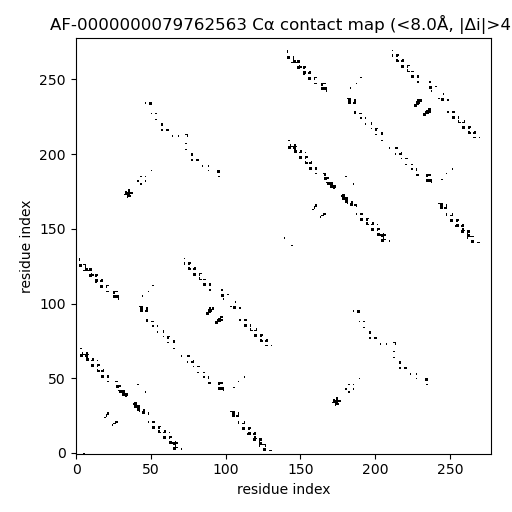 14.297 0.046 1 96.75 63 SER B O 1
ATOM 1487 N N . VAL B 1 64 ? 6.539 13.367 -1.543 1 96.25 64 VAL B N 1
ATOM 1488 C CA . VAL B 1 64 ? 6.375 14.641 -2.229 1 96.25 64 VAL B CA 1
ATOM 1489 C C . VAL B 1 64 ? 5.609 15.617 -1.334 1 96.25 64 VAL B C 1
ATOM 1491 O O . VAL B 1 64 ? 5.977 16.781 -1.224 1 96.25 64 VAL B O 1
ATOM 1494 N N . LEU B 1 65 ? 4.547 15.188 -0.662 1 94.69 65 LEU B N 1
ATOM 1495 C CA . LEU B 1 65 ? 3.779 16.031 0.242 1 94.69 65 LEU B CA 1
ATOM 1496 C C . LEU B 1 65 ? 4.621 16.453 1.44 1 94.69 65 LEU B C 1
ATOM 1498 O O . LEU B 1 65 ? 4.465 17.562 1.957 1 94.69 65 LEU B O 1
ATOM 1502 N N . LEU B 1 66 ? 5.496 15.578 1.856 1 92.81 66 LEU B N 1
ATOM 1503 C CA . LEU B 1 66 ? 6.387 15.922 2.957 1 92.81 66 LEU B CA 1
ATOM 1504 C C . LEU B 1 66 ? 7.383 17 2.531 1 92.81 66 LEU B C 1
ATOM 1506 O O . LEU B 1 66 ? 7.68 17.922 3.297 1 92.81 66 LEU B O 1
ATOM 1510 N N . PHE B 1 67 ? 7.867 16.844 1.302 1 92.31 67 PHE B N 1
ATOM 1511 C CA . PHE B 1 67 ? 8.859 17.766 0.771 1 92.31 67 PHE B CA 1
ATOM 1512 C C . PHE B 1 67 ? 8.266 19.172 0.627 1 92.31 67 PHE B C 1
ATOM 1514 O O . PHE B 1 67 ? 8.898 20.156 1.006 1 92.31 67 PHE B O 1
ATOM 1521 N N . PHE B 1 68 ? 7.043 19.266 0.153 1 90.12 68 PHE B N 1
ATOM 1522 C CA . PHE B 1 68 ? 6.43 20.562 -0.115 1 90.12 68 PHE B CA 1
ATOM 1523 C C . PHE B 1 68 ? 5.555 21 1.056 1 90.12 68 PHE B C 1
ATOM 1525 O O . PHE B 1 68 ? 5.082 22.141 1.094 1 90.12 68 PHE B O 1
ATOM 1532 N N . GLY B 1 69 ? 5.301 20.203 1.969 1 79.75 69 GLY B N 1
ATOM 1533 C CA . GLY B 1 69 ? 4.316 20.547 2.984 1 79.75 69 GLY B CA 1
ATOM 1534 C C . GLY B 1 69 ? 4.93 21.172 4.223 1 79.75 69 GLY B C 1
ATOM 1535 O O . GLY B 1 69 ? 6.121 21.484 4.238 1 79.75 69 GLY B O 1
ATOM 1536 N N . THR B 1 70 ? 4.035 21.484 5.125 1 76.12 70 THR B N 1
ATOM 1537 C CA . THR B 1 70 ? 4.43 22.047 6.414 1 76.12 70 THR B CA 1
ATOM 1538 C C . THR B 1 70 ? 4.789 20.922 7.395 1 76.12 70 THR B C 1
ATOM 1540 O O . THR B 1 70 ? 4.43 19.766 7.188 1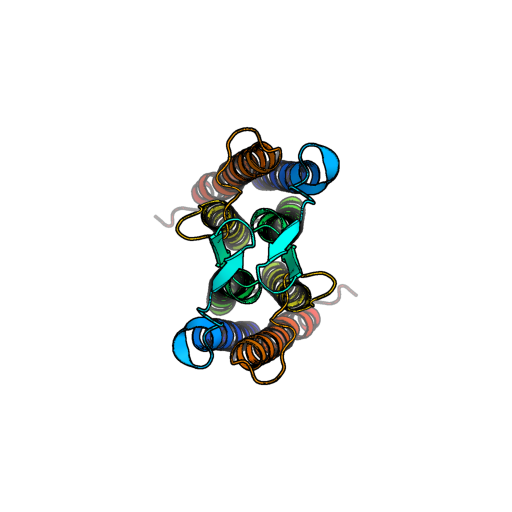 76.12 70 THR B O 1
ATOM 1543 N N . HIS B 1 71 ? 5.5 21.406 8.297 1 72.62 71 HIS B N 1
ATOM 1544 C CA . HIS B 1 71 ? 5.988 20.422 9.258 1 72.62 71 HIS B CA 1
ATOM 1545 C C . HIS B 1 71 ? 4.832 19.781 10.016 1 72.62 71 HIS B C 1
ATOM 1547 O O . HIS B 1 71 ? 3.984 20.469 10.578 1 72.62 71 HIS B O 1
ATOM 1553 N N . ASP B 1 72 ? 4.715 18.531 9.781 1 79.19 72 ASP B N 1
ATOM 1554 C CA . ASP B 1 72 ? 3.771 17.703 10.516 1 79.19 72 ASP B CA 1
ATOM 1555 C C . ASP B 1 72 ? 4.371 16.328 10.812 1 79.19 72 ASP B C 1
ATOM 1557 O O . ASP B 1 72 ? 5.043 15.742 9.961 1 79.19 72 ASP B O 1
ATOM 1561 N N . PHE B 1 73 ? 4.172 15.922 12.016 1 87 73 PHE B N 1
ATOM 1562 C CA . PHE B 1 73 ? 4.785 14.656 12.406 1 87 73 PHE B CA 1
ATOM 1563 C C . PHE B 1 73 ? 4.023 13.477 11.82 1 87 73 PHE B C 1
ATOM 1565 O O . PHE B 1 73 ? 4.555 12.367 11.742 1 87 73 PHE B O 1
ATOM 1572 N N . LYS B 1 74 ? 2.848 13.703 11.438 1 91.44 74 LYS B N 1
ATOM 1573 C CA . LYS B 1 74 ? 1.98 12.617 11 1 91.44 74 LYS B CA 1
ATOM 1574 C C . LYS B 1 74 ? 2.479 12.008 9.695 1 91.44 74 LYS B C 1
ATOM 1576 O O . LYS B 1 74 ? 2.482 10.781 9.531 1 91.44 74 LYS B O 1
ATOM 1581 N N . LEU B 1 75 ? 2.965 12.898 8.852 1 92.88 75 LEU B N 1
ATOM 1582 C CA . LEU B 1 75 ? 3.352 12.438 7.527 1 92.88 75 LEU B CA 1
ATOM 1583 C C . LEU B 1 75 ? 4.609 11.578 7.594 1 92.88 75 LEU B C 1
ATOM 1585 O O . LEU B 1 75 ? 4.66 10.492 7.012 1 92.88 75 LEU B O 1
ATOM 1589 N N . PRO B 1 76 ? 5.629 12.008 8.359 1 94.75 76 PRO B N 1
ATOM 1590 C CA . PRO B 1 76 ? 6.785 11.117 8.516 1 94.75 76 PRO B CA 1
ATOM 1591 C C . PRO B 1 76 ? 6.422 9.789 9.164 1 94.75 76 PRO B C 1
ATOM 1593 O O . PRO B 1 76 ? 7.004 8.75 8.828 1 94.75 76 PRO B O 1
ATOM 1596 N N . VAL B 1 77 ? 5.516 9.781 10.039 1 95 77 VAL B N 1
ATOM 1597 C CA . VAL B 1 77 ? 5.078 8.555 10.695 1 95 77 VAL B CA 1
ATOM 1598 C C . VAL B 1 77 ? 4.441 7.621 9.672 1 95 77 VAL B C 1
ATOM 1600 O O . VAL B 1 77 ? 4.738 6.422 9.648 1 95 77 VAL B O 1
ATOM 1603 N N . ILE B 1 78 ? 3.609 8.156 8.805 1 96.5 78 ILE B N 1
ATOM 1604 C CA . ILE B 1 78 ? 2.943 7.355 7.781 1 96.5 78 ILE B CA 1
ATOM 1605 C C . ILE B 1 78 ? 3.977 6.824 6.789 1 96.5 78 ILE B C 1
ATOM 1607 O O . ILE B 1 78 ? 3.871 5.688 6.328 1 96.5 78 ILE B O 1
ATOM 1611 N N . ILE B 1 79 ? 4.961 7.633 6.496 1 97.62 79 ILE B N 1
ATOM 1612 C CA . ILE B 1 79 ? 6.023 7.211 5.59 1 97.62 79 ILE B CA 1
ATOM 1613 C C . ILE B 1 79 ? 6.777 6.031 6.191 1 97.62 79 ILE B C 1
ATOM 1615 O O . ILE B 1 79 ? 7.078 5.059 5.496 1 97.62 79 ILE B O 1
ATOM 1619 N N . ILE B 1 80 ? 7.039 6.055 7.5 1 98.06 80 ILE B N 1
ATOM 1620 C CA . ILE B 1 80 ? 7.746 4.965 8.164 1 98.06 80 ILE B CA 1
ATOM 1621 C C . ILE B 1 80 ? 6.883 3.707 8.156 1 98.06 80 ILE B C 1
ATOM 1623 O O . ILE B 1 80 ? 7.375 2.611 7.875 1 98.06 80 ILE B O 1
ATOM 1627 N N . ILE B 1 81 ? 5.598 3.846 8.375 1 98.25 81 ILE B N 1
ATOM 1628 C CA . ILE B 1 81 ? 4.695 2.699 8.367 1 98.25 81 ILE B CA 1
ATOM 1629 C C . ILE B 1 81 ? 4.648 2.092 6.965 1 98.25 81 ILE B C 1
ATOM 1631 O O . ILE B 1 81 ? 4.723 0.87 6.809 1 98.25 81 ILE B O 1
ATOM 1635 N N . THR B 1 82 ? 4.531 2.955 5.91 1 98.44 82 THR B N 1
ATOM 1636 C CA . THR B 1 82 ? 4.523 2.492 4.527 1 98.44 82 THR B CA 1
ATOM 1637 C C . THR B 1 82 ? 5.793 1.709 4.215 1 98.44 82 THR B C 1
ATOM 1639 O O . THR B 1 82 ? 5.734 0.634 3.613 1 98.44 82 THR B O 1
ATOM 1642 N N . ALA B 1 83 ? 6.934 2.197 4.691 1 98.44 83 ALA B N 1
ATOM 1643 C CA . ALA B 1 83 ? 8.219 1.552 4.438 1 98.44 83 ALA B CA 1
ATOM 1644 C C . ALA B 1 83 ? 8.305 0.204 5.148 1 98.44 83 ALA B C 1
ATOM 1646 O O . ALA B 1 83 ? 8.82 -0.767 4.59 1 98.44 83 ALA B O 1
ATOM 1647 N N . VAL B 1 84 ? 7.824 0.107 6.324 1 98.19 84 VAL B N 1
ATOM 1648 C CA . VAL B 1 84 ? 7.824 -1.145 7.074 1 98.19 84 VAL B CA 1
ATOM 1649 C C . VAL B 1 84 ? 6.949 -2.176 6.359 1 98.19 84 VAL B C 1
ATOM 1651 O O . VAL B 1 84 ? 7.305 -3.354 6.285 1 98.19 84 VAL B O 1
ATOM 1654 N N . LEU B 1 85 ? 5.82 -1.737 5.836 1 97.94 85 LEU B N 1
ATOM 1655 C CA . LEU B 1 85 ? 4.926 -2.646 5.129 1 97.94 85 LEU B CA 1
ATOM 1656 C C . LEU B 1 85 ? 5.566 -3.152 3.84 1 97.94 85 LEU B C 1
ATOM 1658 O O . LEU B 1 85 ? 5.34 -4.293 3.436 1 97.94 85 LEU B O 1
ATOM 1662 N N . ILE B 1 86 ? 6.418 -2.32 3.168 1 97.69 86 ILE B N 1
ATOM 1663 C CA . ILE B 1 86 ? 7.168 -2.744 1.989 1 97.69 86 ILE B CA 1
ATOM 1664 C C . ILE B 1 86 ? 8.156 -3.842 2.375 1 97.69 86 ILE B C 1
ATOM 1666 O O . ILE B 1 86 ? 8.336 -4.812 1.636 1 97.69 86 ILE B O 1
ATOM 1670 N N . LEU B 1 87 ? 8.781 -3.723 3.576 1 97.31 87 LEU B N 1
ATOM 1671 C CA . LEU B 1 87 ? 9.688 -4.754 4.062 1 97.31 87 LEU B CA 1
ATOM 1672 C C . LEU B 1 87 ? 8.945 -6.059 4.324 1 97.31 87 LEU B C 1
ATOM 1674 O O . LEU B 1 87 ? 9.445 -7.141 4.008 1 97.31 87 LEU B O 1
ATOM 1678 N N . LEU B 1 88 ? 7.746 -5.906 4.867 1 96.06 88 LEU B N 1
ATOM 1679 C CA . LEU B 1 88 ? 6.934 -7.086 5.129 1 96.06 88 LEU B CA 1
ATOM 1680 C C . LEU B 1 88 ? 6.492 -7.742 3.824 1 96.06 88 LEU B C 1
ATOM 1682 O O . LEU B 1 88 ? 6.465 -8.969 3.721 1 96.06 88 LEU B O 1
ATOM 1686 N N . LEU B 1 89 ? 6.16 -6.934 2.842 1 96 89 LEU B N 1
ATOM 1687 C CA . LEU B 1 89 ? 5.738 -7.414 1.531 1 96 89 LEU B CA 1
ATOM 1688 C C . LEU B 1 89 ? 6.824 -8.273 0.892 1 96 89 LEU B C 1
ATOM 1690 O O . LEU B 1 89 ? 6.527 -9.242 0.197 1 96 89 LEU B O 1
ATOM 1694 N N . SER B 1 90 ? 8.109 -7.949 1.135 1 92.81 90 SER B N 1
ATOM 1695 C CA . SER B 1 90 ? 9.25 -8.609 0.507 1 92.81 90 SER B CA 1
ATOM 1696 C C . SER B 1 90 ? 9.594 -9.914 1.219 1 92.81 90 SER B C 1
ATOM 1698 O O . SER B 1 90 ? 10.367 -10.727 0.701 1 92.81 90 SER B O 1
ATOM 1700 N N . ASN B 1 91 ? 9.008 -10.078 2.396 1 91.06 91 ASN B N 1
ATOM 1701 C CA . ASN B 1 91 ? 9.242 -11.312 3.143 1 91.06 91 ASN B CA 1
ATOM 1702 C C . ASN B 1 91 ? 8.375 -12.453 2.629 1 91.06 91 ASN B C 1
ATOM 1704 O O . ASN B 1 91 ? 7.16 -12.305 2.504 1 91.06 91 ASN B O 1
ATOM 1708 N N . THR B 1 92 ? 8.984 -13.602 2.371 1 82.62 92 THR B N 1
ATOM 1709 C CA . THR B 1 92 ? 8.305 -14.742 1.771 1 82.62 92 THR B CA 1
ATOM 1710 C C . THR B 1 92 ? 7.32 -15.367 2.76 1 82.62 92 THR B C 1
ATOM 1712 O O . THR B 1 92 ? 6.277 -15.883 2.361 1 82.62 92 THR B O 1
ATOM 1715 N N . SER B 1 93 ? 7.598 -15.25 4.008 1 85.38 93 SER B N 1
ATOM 1716 C CA . SER B 1 93 ? 6.785 -15.922 5.012 1 85.38 93 SER B CA 1
ATOM 1717 C C . SER B 1 93 ? 5.52 -15.125 5.32 1 85.38 93 SER B C 1
ATOM 1719 O O . SER B 1 93 ? 4.457 -15.703 5.551 1 85.38 93 SER B O 1
ATOM 1721 N N . ILE B 1 94 ? 5.645 -13.828 5.289 1 87.94 94 ILE B N 1
ATOM 1722 C CA . ILE B 1 94 ? 4.531 -13.008 5.738 1 87.94 94 ILE B CA 1
ATOM 1723 C C . ILE B 1 94 ? 3.945 -12.234 4.555 1 87.94 94 ILE B C 1
ATOM 1725 O O . ILE B 1 94 ? 2.744 -11.961 4.516 1 87.94 94 ILE B O 1
ATOM 1729 N N . GLY B 1 95 ? 4.762 -11.945 3.6 1 92.75 95 GLY B N 1
ATOM 1730 C CA . GLY B 1 95 ? 4.348 -11.188 2.428 1 92.75 95 GLY B CA 1
ATOM 1731 C C . GLY B 1 95 ? 4.18 -12.055 1.192 1 92.75 95 GLY B C 1
ATOM 1732 O O . GLY B 1 95 ? 3.818 -13.227 1.294 1 92.75 95 GLY B O 1
ATOM 1733 N N . ILE B 1 96 ? 4.25 -11.414 0.103 1 91.62 96 ILE B N 1
ATOM 1734 C CA . ILE B 1 96 ? 4.156 -12.133 -1.163 1 91.62 96 ILE B CA 1
ATOM 1735 C C . ILE B 1 96 ? 5.496 -12.797 -1.478 1 91.62 96 ILE B C 1
ATOM 1737 O O . ILE B 1 96 ? 5.543 -13.969 -1.849 1 91.62 96 ILE B O 1
ATOM 1741 N N . GLY B 1 97 ? 6.496 -12.07 -1.268 1 88.81 97 GLY B N 1
ATOM 1742 C CA . GLY B 1 97 ? 7.836 -12.609 -1.452 1 88.81 97 GLY B CA 1
ATOM 1743 C C . GLY B 1 97 ? 8.219 -12.773 -2.912 1 88.81 97 GLY B C 1
ATOM 1744 O O . GLY B 1 97 ? 7.594 -12.172 -3.793 1 88.81 97 GLY B O 1
ATOM 1745 N N . ILE B 1 98 ? 9.359 -13.5 -3.105 1 88.62 98 ILE B N 1
ATOM 1746 C CA . ILE B 1 98 ? 9.922 -13.664 -4.441 1 88.62 98 ILE B CA 1
ATOM 1747 C C . ILE B 1 98 ? 10.211 -15.141 -4.703 1 88.62 98 ILE B C 1
ATOM 1749 O O . ILE B 1 98 ? 10.016 -15.984 -3.822 1 88.62 98 ILE B O 1
ATOM 1753 N N . CYS B 1 99 ? 10.633 -15.461 -5.895 1 85.69 99 CYS B N 1
ATOM 1754 C CA . CYS B 1 99 ? 10.898 -16.828 -6.32 1 85.69 99 CYS B CA 1
ATOM 1755 C C . CYS B 1 99 ? 11.938 -17.484 -5.43 1 85.69 99 CYS B C 1
ATOM 1757 O O . CYS B 1 99 ? 12.852 -16.828 -4.938 1 85.69 99 CYS B O 1
ATOM 1759 N N . ALA B 1 100 ? 11.81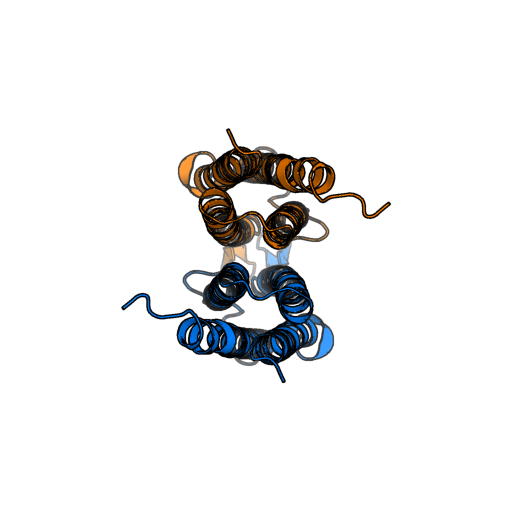2 -18.781 -5.246 1 81.81 100 ALA B N 1
ATOM 1760 C CA . ALA B 1 100 ? 12.711 -19.547 -4.387 1 81.81 100 ALA B CA 1
ATOM 1761 C C . ALA B 1 100 ? 14.078 -19.719 -5.039 1 81.81 100 ALA B C 1
ATOM 1763 O O . ALA B 1 100 ? 15.094 -19.812 -4.348 1 81.81 100 ALA B O 1
ATOM 1764 N N . LYS B 1 101 ? 14.062 -19.812 -6.375 1 81.31 101 LYS B N 1
ATOM 1765 C CA . LYS B 1 101 ? 15.32 -20.031 -7.074 1 81.31 101 LYS B CA 1
ATOM 1766 C C . LYS B 1 101 ? 16.219 -18.797 -6.992 1 81.31 101 LYS B C 1
ATOM 1768 O O . LYS B 1 101 ? 15.812 -17.703 -7.379 1 81.31 101 LYS B O 1
ATOM 1773 N N . ALA B 1 102 ? 17.391 -19.141 -6.621 1 80.19 102 ALA B N 1
ATOM 1774 C CA . ALA B 1 102 ? 18.359 -18.047 -6.488 1 80.19 102 ALA B CA 1
ATOM 1775 C C . ALA B 1 102 ? 18.844 -17.562 -7.852 1 80.19 102 ALA B C 1
ATOM 1777 O O . ALA B 1 102 ? 18.859 -18.328 -8.82 1 80.19 102 ALA B O 1
ATOM 1778 N N . GLY B 1 103 ? 19.094 -16.375 -8.055 1 78.69 103 GLY B N 1
ATOM 1779 C CA . GLY B 1 103 ? 19.656 -15.859 -9.289 1 78.69 103 GLY B CA 1
ATOM 1780 C C . GLY B 1 103 ? 18.625 -15.188 -10.18 1 78.69 103 GLY B C 1
ATOM 1781 O O . GLY B 1 103 ? 18.969 -14.602 -11.203 1 78.69 103 GLY B O 1
ATOM 1782 N N . MET B 1 104 ? 17.453 -15.523 -9.859 1 83.31 104 MET B N 1
ATOM 1783 C CA . MET B 1 104 ? 16.406 -14.891 -10.672 1 83.31 104 MET B CA 1
ATOM 1784 C C . MET B 1 104 ? 16.422 -13.375 -10.484 1 83.31 104 MET B C 1
ATOM 1786 O O . MET B 1 104 ? 16.875 -12.875 -9.445 1 83.31 104 MET B O 1
ATOM 1790 N N . MET B 1 105 ? 16.031 -12.555 -11.422 1 85.44 105 MET B N 1
ATOM 1791 C CA . MET B 1 105 ? 16.078 -11.094 -11.398 1 85.44 105 MET B CA 1
ATOM 1792 C C . MET B 1 105 ? 15.227 -10.539 -10.273 1 85.44 105 MET B C 1
ATOM 1794 O O . MET B 1 105 ? 15.539 -9.484 -9.711 1 85.44 105 MET B O 1
ATOM 1798 N N . CYS B 1 106 ? 14.234 -11.219 -9.828 1 89 106 CYS B N 1
ATOM 1799 C CA . CYS B 1 106 ? 13.336 -10.719 -8.797 1 89 106 CYS B CA 1
ATOM 1800 C C . CYS B 1 106 ? 14.055 -10.594 -7.461 1 89 106 CYS B C 1
ATOM 1802 O O . CYS B 1 106 ? 13.656 -9.805 -6.605 1 89 106 CYS B O 1
ATOM 1804 N N . HIS B 1 107 ? 15.133 -11.312 -7.281 1 91.81 107 HIS B N 1
ATOM 1805 C CA . HIS B 1 107 ? 15.922 -11.164 -6.066 1 91.81 107 HIS B CA 1
ATOM 1806 C C . HIS B 1 107 ? 16.562 -9.781 -5.988 1 91.81 107 HIS B C 1
ATOM 1808 O O . HIS B 1 107 ? 16.656 -9.195 -4.906 1 91.81 107 HIS B O 1
ATOM 1814 N N . LYS B 1 108 ? 16.953 -9.352 -7.137 1 91.44 108 LYS B N 1
ATOM 1815 C CA . LYS B 1 108 ? 17.484 -7.996 -7.191 1 91.44 108 LYS B CA 1
ATOM 1816 C C . LYS B 1 108 ? 16.391 -6.965 -6.941 1 91.44 108 LYS B C 1
ATOM 1818 O O . LYS B 1 108 ? 16.625 -5.957 -6.273 1 91.44 108 LYS B O 1
ATOM 1823 N N . THR B 1 109 ? 15.203 -7.199 -7.516 1 92.69 109 THR B N 1
ATOM 1824 C CA . THR B 1 109 ? 14.062 -6.312 -7.301 1 92.69 109 THR B CA 1
ATOM 1825 C C . THR B 1 109 ? 13.742 -6.188 -5.812 1 92.69 109 THR B C 1
ATOM 1827 O O . THR B 1 109 ? 13.578 -5.078 -5.297 1 92.69 109 THR B O 1
ATOM 1830 N N . ALA B 1 110 ? 13.734 -7.324 -5.152 1 92.69 110 ALA B N 1
ATOM 1831 C CA . ALA B 1 110 ? 13.43 -7.344 -3.725 1 92.69 110 ALA B CA 1
ATOM 1832 C C . ALA B 1 110 ? 14.508 -6.613 -2.926 1 92.69 110 ALA B C 1
ATOM 1834 O O . ALA B 1 110 ? 14.203 -5.918 -1.956 1 92.69 110 ALA B O 1
ATOM 1835 N N . LEU B 1 111 ? 15.734 -6.824 -3.352 1 93.06 111 LEU B N 1
ATOM 1836 C CA . LEU B 1 111 ? 16.844 -6.16 -2.674 1 93.06 111 LEU B CA 1
ATOM 1837 C C . LEU B 1 111 ? 16.703 -4.645 -2.768 1 93.06 111 LEU B C 1
ATOM 1839 O O . LEU B 1 111 ? 16.859 -3.941 -1.765 1 93.06 111 LEU B O 1
ATOM 1843 N N . TRP B 1 112 ? 16.453 -4.191 -3.914 1 93.81 112 TRP B N 1
ATOM 1844 C CA . TRP B 1 112 ? 16.297 -2.756 -4.117 1 93.81 112 TRP B CA 1
ATOM 1845 C C . TRP B 1 112 ? 15.062 -2.234 -3.387 1 93.81 112 TRP B C 1
ATOM 1847 O O . TRP B 1 112 ? 15.047 -1.1 -2.902 1 93.81 112 TRP B O 1
ATOM 1857 N N . GLY B 1 113 ? 14 -3.027 -3.361 1 94.88 113 GLY B N 1
ATOM 1858 C CA . GLY B 1 113 ? 12.836 -2.662 -2.564 1 94.88 113 GLY B CA 1
ATOM 1859 C C . GLY B 1 113 ? 13.156 -2.498 -1.09 1 94.88 113 GLY B C 1
ATOM 1860 O O . GLY B 1 113 ? 12.734 -1.521 -0.465 1 94.88 113 GLY B O 1
ATOM 1861 N N . ARG B 1 114 ? 13.984 -3.381 -0.588 1 96.69 114 ARG B N 1
ATOM 1862 C CA . ARG B 1 114 ? 14.352 -3.33 0.822 1 96.69 114 ARG B CA 1
ATOM 1863 C C . ARG B 1 114 ? 15.258 -2.133 1.109 1 96.69 114 ARG B C 1
ATOM 1865 O O . ARG B 1 114 ? 15.078 -1.442 2.115 1 96.69 114 ARG B O 1
ATOM 1872 N N . ILE B 1 115 ? 16.141 -1.933 0.226 1 96.81 115 ILE B N 1
ATOM 1873 C CA . ILE B 1 115 ? 17.047 -0.801 0.382 1 96.81 115 ILE B CA 1
ATOM 1874 C C . ILE B 1 115 ? 16.266 0.503 0.36 1 96.81 115 ILE B C 1
ATOM 1876 O O . ILE B 1 115 ? 16.484 1.393 1.183 1 96.81 115 ILE B O 1
ATOM 1880 N N . GLY B 1 116 ? 15.352 0.605 -0.601 1 97.44 116 GLY B N 1
ATOM 1881 C CA . GLY B 1 116 ? 14.516 1.789 -0.672 1 97.44 116 GLY B CA 1
ATOM 1882 C C . GLY B 1 116 ? 13.688 2.008 0.579 1 97.44 116 GLY B C 1
ATOM 1883 O O . GLY B 1 116 ? 13.562 3.137 1.058 1 97.44 116 GLY B O 1
ATOM 1884 N N . ALA B 1 117 ? 13.141 0.946 1.079 1 98 117 ALA B N 1
ATOM 1885 C CA . ALA B 1 117 ? 12.328 1.039 2.287 1 98 117 ALA B CA 1
ATOM 1886 C C . ALA B 1 117 ? 13.156 1.521 3.475 1 98 117 ALA B C 1
ATOM 1888 O O . ALA B 1 117 ? 12.711 2.385 4.234 1 98 117 ALA B O 1
ATOM 1889 N N . VAL B 1 118 ? 14.312 0.938 3.59 1 98.19 118 VAL B N 1
ATOM 1890 C CA . VAL B 1 118 ? 15.188 1.329 4.691 1 98.19 118 VAL B CA 1
ATOM 1891 C C . VAL B 1 118 ? 15.57 2.799 4.543 1 98.19 118 VAL B C 1
ATOM 1893 O O . VAL B 1 118 ? 15.57 3.549 5.523 1 98.19 118 VAL B O 1
ATOM 1896 N N . LEU B 1 119 ? 15.875 3.225 3.361 1 97.94 119 LEU B N 1
ATOM 1897 C CA . LEU B 1 119 ? 16.203 4.621 3.096 1 97.94 119 LEU B CA 1
ATOM 1898 C C . LEU B 1 119 ? 15.031 5.531 3.455 1 97.94 119 LEU B C 1
ATOM 1900 O O . LEU B 1 119 ? 15.227 6.625 3.992 1 97.94 119 LEU B O 1
ATOM 1904 N N . ALA B 1 120 ? 13.844 5.148 3.117 1 98 120 ALA B N 1
ATOM 1905 C CA . ALA B 1 120 ? 12.656 5.934 3.438 1 98 120 ALA B CA 1
ATOM 1906 C C . ALA B 1 120 ? 12.477 6.066 4.945 1 98 120 ALA B C 1
ATOM 1908 O O . ALA B 1 120 ? 12.094 7.129 5.441 1 98 120 ALA B O 1
ATOM 1909 N N . ILE B 1 121 ? 12.75 4.949 5.691 1 97.94 121 ILE B N 1
ATOM 1910 C CA . ILE B 1 121 ? 12.648 4.969 7.148 1 97.94 121 ILE B CA 1
ATOM 1911 C C . ILE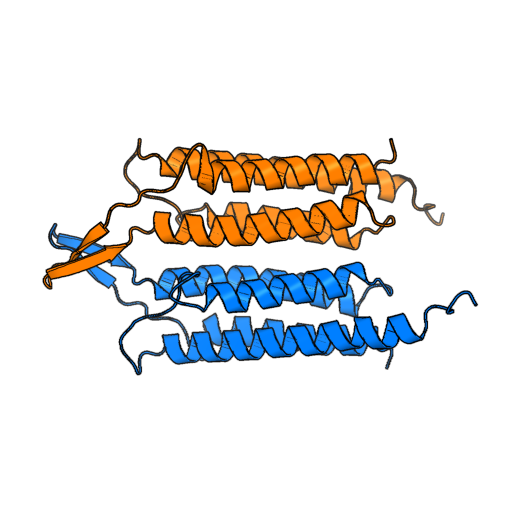 B 1 121 ? 13.648 5.969 7.723 1 97.94 121 ILE B C 1
ATOM 1913 O O . ILE B 1 121 ? 13.305 6.77 8.594 1 97.94 121 ILE B O 1
ATOM 1917 N N . ILE B 1 122 ? 14.844 5.949 7.191 1 96.81 122 ILE B N 1
ATOM 1918 C CA . ILE B 1 122 ? 15.883 6.867 7.648 1 96.81 122 ILE B CA 1
ATOM 1919 C C . ILE B 1 122 ? 15.477 8.305 7.324 1 96.81 122 ILE B C 1
ATOM 1921 O O . ILE B 1 122 ? 15.555 9.188 8.18 1 96.81 122 ILE B O 1
ATOM 1925 N N . GLY B 1 123 ? 15.047 8.531 6.117 1 95.56 123 GLY B N 1
ATOM 1926 C CA . GLY B 1 123 ? 14.625 9.859 5.711 1 95.56 123 GLY B CA 1
ATOM 1927 C C . GLY B 1 123 ? 13.492 10.414 6.555 1 95.56 123 GLY B C 1
ATOM 1928 O O . GLY B 1 123 ? 13.578 11.539 7.062 1 95.56 123 GLY B O 1
ATOM 1929 N N . ALA B 1 124 ? 12.445 9.68 6.707 1 95.25 124 ALA B N 1
ATOM 1930 C CA . ALA B 1 124 ? 11.312 10.117 7.516 1 95.25 124 ALA B CA 1
ATOM 1931 C C . ALA B 1 124 ? 11.703 10.266 8.984 1 95.25 124 ALA B C 1
ATOM 1933 O O . ALA B 1 124 ? 11.172 11.125 9.688 1 95.25 124 ALA B O 1
ATOM 1934 N N . GLY B 1 125 ? 12.625 9.406 9.422 1 93.81 125 GLY B N 1
ATOM 1935 C CA . GLY B 1 125 ? 13.109 9.492 10.789 1 93.81 125 GLY B CA 1
ATOM 1936 C C . GLY B 1 125 ? 13.812 10.805 11.094 1 93.81 125 GLY B C 1
ATOM 1937 O O . GLY B 1 125 ? 13.703 11.328 12.203 1 93.81 125 GLY B O 1
ATOM 1938 N N . ILE B 1 126 ? 14.516 11.352 10.141 1 91.69 126 ILE B N 1
ATOM 1939 C CA . ILE B 1 126 ? 15.203 12.625 10.305 1 91.69 126 ILE B CA 1
ATOM 1940 C C . ILE B 1 126 ? 14.195 13.711 10.68 1 91.69 126 ILE B C 1
ATOM 1942 O O . ILE B 1 126 ? 14.422 14.484 11.609 1 91.69 126 ILE B O 1
ATOM 1946 N N . SER B 1 127 ? 13.102 13.727 10.023 1 88.88 127 SER B N 1
ATOM 1947 C CA . SER B 1 127 ? 12.078 14.734 10.289 1 88.88 127 SER B CA 1
ATOM 1948 C C . SER B 1 127 ? 11.445 14.539 11.664 1 88.88 127 SER B C 1
ATOM 1950 O O . SER B 1 127 ? 11.125 15.508 12.344 1 88.88 127 SER B O 1
ATOM 1952 N N . LEU B 1 128 ? 11.266 13.328 12.047 1 87.62 128 LEU B N 1
ATOM 1953 C CA . LEU B 1 128 ? 10.602 13.031 13.312 1 87.62 128 LEU B CA 1
ATOM 1954 C C . LEU B 1 128 ? 11.508 13.359 14.492 1 87.62 128 LEU B C 1
ATOM 1956 O O . LEU B 1 128 ? 11.039 13.859 15.516 1 87.62 128 LEU B O 1
ATOM 1960 N N . PHE B 1 129 ? 12.68 13.102 14.359 1 86.5 129 PHE B N 1
ATOM 1961 C CA . PHE B 1 129 ? 13.578 13.258 15.5 1 86.5 129 PHE B CA 1
ATOM 1962 C C . PHE B 1 129 ? 14.109 14.688 15.578 1 86.5 129 PHE B C 1
ATOM 1964 O O . PHE B 1 129 ? 14.281 15.227 16.672 1 86.5 129 PHE B O 1
ATOM 1971 N N . VAL B 1 130 ? 14.367 15.305 14.445 1 75.44 130 VAL B N 1
ATOM 1972 C CA . VAL B 1 130 ? 14.891 16.672 14.477 1 75.44 130 VAL B CA 1
ATOM 1973 C C . VAL B 1 130 ? 13.773 17.641 14.875 1 75.44 130 VAL B C 1
ATOM 1975 O O . VAL B 1 130 ? 14.008 18.594 15.625 1 75.44 130 VAL B O 1
ATOM 1978 N N . HIS B 1 131 ? 12.555 17.375 14.344 1 63.31 131 HIS B N 1
ATOM 1979 C CA . HIS B 1 131 ? 11.445 18.25 14.719 1 63.31 131 HIS B CA 1
ATOM 1980 C C . HIS B 1 131 ? 11.047 18.031 16.172 1 63.31 131 HIS B C 1
ATOM 1982 O O . HIS B 1 131 ? 10.656 18.984 16.859 1 63.31 131 HIS B O 1
ATOM 1988 N N . LYS B 1 132 ? 10.977 16.859 16.625 1 61.44 132 LYS B N 1
ATOM 1989 C CA . LYS B 1 132 ? 10.711 16.641 18.047 1 61.44 132 LYS B CA 1
ATOM 1990 C C . LYS B 1 132 ? 11.695 17.422 18.922 1 61.44 132 LYS B C 1
ATOM 1992 O O . LYS B 1 132 ? 11.32 17.953 19.969 1 61.44 132 LYS B O 1
ATOM 1997 N N . SER B 1 133 ? 12.812 17.547 18.422 1 56.31 133 SER B N 1
ATOM 1998 C CA . SER B 1 133 ? 13.781 18.297 19.203 1 56.31 133 SER B CA 1
ATOM 1999 C C . SER B 1 133 ? 13.445 19.781 19.203 1 56.31 133 SER B C 1
ATOM 2001 O O . SER B 1 133 ? 13.867 20.516 20.109 1 56.31 133 SER B O 1
ATOM 2003 N N . GLN B 1 134 ? 12.734 20.266 18.156 1 50.28 134 GLN B N 1
ATOM 2004 C CA . GLN B 1 134 ? 12.43 21.688 18.109 1 50.28 134 GLN B CA 1
ATOM 2005 C C . GLN B 1 134 ? 11.086 22 18.75 1 50.28 134 GLN B C 1
ATOM 2007 O O . GLN B 1 134 ? 10.68 23.156 18.844 1 50.28 134 GLN B O 1
ATOM 2012 N N . MET B 1 135 ? 10.172 21.047 18.922 1 48.38 135 MET B N 1
ATOM 2013 C CA . MET B 1 135 ? 8.961 21.344 19.688 1 48.38 135 MET B CA 1
ATOM 2014 C C . MET B 1 135 ? 9.305 21.797 21.094 1 48.38 135 MET B C 1
ATOM 2016 O O . MET B 1 135 ? 10.188 21.219 21.734 1 48.38 135 MET B O 1
ATOM 2020 N N . PRO B 1 136 ? 8.977 23.016 21.547 1 43.5 136 PRO B N 1
ATOM 2021 C CA . PRO B 1 136 ? 9.289 23.5 22.906 1 43.5 136 PRO B CA 1
ATOM 2022 C C . PRO B 1 136 ? 8.938 22.469 23.984 1 43.5 136 PRO B C 1
ATOM 2024 O O . PRO B 1 136 ? 7.867 21.859 23.922 1 43.5 136 PRO B O 1
ATOM 2027 N N . GLN B 1 137 ? 9.82 21.688 24.469 1 38.19 137 GLN B N 1
ATOM 2028 C CA . GLN B 1 137 ? 9.664 20.953 25.734 1 38.19 137 GLN B CA 1
ATOM 2029 C C . GLN B 1 137 ? 8.922 21.781 26.766 1 38.19 137 GLN B C 1
ATOM 2031 O O . GLN B 1 137 ? 9.359 22.875 27.109 1 38.19 137 GLN B O 1
ATOM 2036 N N . ALA B 1 138 ? 7.551 21.812 26.75 1 38.69 138 ALA B N 1
ATOM 2037 C CA . ALA B 1 138 ? 6.914 22.344 27.953 1 38.69 138 ALA B CA 1
ATOM 2038 C C . ALA B 1 138 ? 7.637 21.859 29.203 1 38.69 138 ALA B C 1
ATOM 2040 O O . ALA B 1 138 ? 7.617 20.656 29.516 1 38.69 138 ALA B O 1
ATOM 2041 N N . ASN B 1 139 ? 8.734 22.375 29.609 1 30.48 139 ASN B N 1
ATOM 2042 C CA . ASN B 1 139 ? 9.062 22.438 31.031 1 30.48 139 ASN B CA 1
ATOM 2043 C C . ASN B 1 139 ? 7.969 23.125 31.828 1 30.48 139 ASN B C 1
ATOM 2045 O O . ASN B 1 139 ? 7.551 24.234 31.484 1 30.48 139 ASN B O 1
#

Solvent-accessible surface area (backbone atoms only — not comparable to full-atom values): 13709 Å² total; per-residue (Å²): 131,57,53,43,44,52,14,11,48,41,18,30,50,16,18,51,47,28,40,41,25,46,70,66,79,19,41,41,57,83,57,68,40,56,26,59,87,72,46,75,40,74,46,56,22,40,50,30,42,49,51,49,44,55,53,19,52,50,42,32,54,52,15,50,48,40,37,74,44,73,96,55,66,64,58,33,49,50,45,32,52,54,22,51,50,52,48,41,38,55,30,60,87,78,27,57,9,57,68,87,63,81,85,46,48,28,58,54,22,46,48,41,41,43,51,18,23,52,41,20,35,53,16,22,44,46,31,48,55,55,46,59,66,64,49,78,74,85,120,128,60,54,44,43,52,15,11,50,42,17,30,52,17,18,50,46,28,40,40,24,44,70,66,77,18,41,39,57,83,60,66,41,57,27,58,87,70,46,75,40,74,44,57,22,40,51,30,42,48,53,49,44,54,52,20,52,50,42,31,54,54,14,50,48,41,38,73,44,73,95,54,66,63,60,32,51,50,46,33,52,54,22,51,50,53,48,42,38,55,31,60,88,77,27,55,9,58,67,87,62,81,84,46,50,30,60,53,24,44,50,41,40,43,51,18,22,53,41,20,33,53,16,20,44,47,30,48,54,56,45,57,67,65,50,78,72,86,122

Radius of gyration: 19.75 Å; Cα contacts (8 Å, |Δi|>4): 492; chains: 2; bounding box: 38×70×50 Å

pLDDT: mean 87.91, std 12.93, range [30.48, 98.5]

Nearest PDB structures (foldseek):
  8p3x-assembly1_F  TM=5.277E-01  e=6.216E-01  Rattus norvegicus
  9crw-assembly1_H  TM=2.947E-01  e=2.230E+00  Candida albicans
  8p3x-assembly1_F  TM=5.276E-01  e=6.216E-01  Rattus norvegicus
  9crw-assembly1_H  TM=2.947E-01  e=2.230E+00  Candida albicans

Foldseek 3Di:
DPLQLQLLVQLLVLLVLLQCLCPPVQPADPDWDQDPVRDTHGFLLNVLSVVSNVLSVVSNVLSVCSNPHDQDLVSLVVNLVSLVVLLQQCDVVRHSHGDPDPPGSSVVSSVSSNVSSVSNNVSSVSSNVVVVVVPPPPD/DPLQLQLLVQLLVLLVLLQCLCPPVQPADPDWDQDPVRDTHGFLLNVLSVVSNVLSVVSNVLSVCSNPHDQDLVSLVVNLVSLVVLLQQCDVVRHSHGDPDPPGSSVVSSVSSNVSSVSNNVSSVSSNVVVVVVPPPPD

Secondary structure (DSSP, 8-state):
--HHHHHHHHHHHHHHHHHHIIIIISPPP-PEEEBTTS-EEE-HHHHHHHHHHHHHHHHHHHHHHHHHS---SHHHHHHHHHHHHHHHHH-TTTS----SSTT-HHHHHHHHHHHHHHHHHHHHHHHHHHHHHHS----/--HHHHHHHHHHHHHHHHHHIIIIISPPP--EEEBTTS-EEE-HHHHHHHHHHHHHHHHHHHHHHHHHS---SHHHHHHHHHHHHHHHHH-TTTS----SSTT-HHHHHHHHHHHHHHHHHHHHHHHHHHHHHHS----